Protein 7ZUD (pdb70)

Structure (mmCIF, N/CA/C/O backbone):
data_7ZUD
#
_entry.id   7ZUD
#
_cell.length_a   90.741
_cell.length_b   90.741
_cell.length_c   56.588
_cell.angle_alpha   90.000
_cell.angle_beta   90.000
_cell.angle_gamma   120.000
#
_symmetry.space_group_name_H-M   'P 6'
#
loop_
_entity.id
_entity.type
_entity.pdbx_description
1 polymer 'Capsid protein p24'
2 polymer 'Cleavage and polyadenylation specificity factor subunit 6'
3 non-polymer 'INOSITOL HEXAKISPHOSPHATE'
4 water water
#
loop_
_atom_site.group_PDB
_atom_site.id
_atom_site.type_symbol
_atom_site.label_atom_id
_atom_site.label_alt_id
_atom_site.label_comp_id
_atom_site.label_asym_id
_atom_site.label_entity_id
_atom_site.label_seq_id
_atom_site.pdbx_PDB_ins_code
_atom_site.Cartn_x
_atom_site.Cartn_y
_atom_site.Cartn_z
_atom_site.occupancy
_atom_site.B_iso_or_equiv
_atom_site.auth_seq_id
_atom_site.auth_comp_id
_atom_site.auth_asym_id
_atom_site.auth_atom_id
_atom_site.pdbx_PDB_model_num
ATOM 1 N N . PRO A 1 1 ? 55.26711 90.74886 -0.67708 1.000 59.88057 1 PRO A N 1
ATOM 2 C CA . PRO A 1 1 ? 56.51260 90.23837 -1.25543 1.000 47.77155 1 PRO A CA 1
ATOM 3 C C . PRO A 1 1 ? 56.42155 90.01086 -2.75758 1.000 54.69195 1 PRO A C 1
ATOM 4 O O . PRO A 1 1 ? 55.35858 90.17549 -3.35635 1.000 48.00820 1 PRO A O 1
ATOM 8 N N . ILE A 1 2 ? 57.54671 89.62863 -3.34869 1.000 48.21439 2 ILE A N 1
ATOM 9 C CA . ILE A 1 2 ? 57.64106 89.31736 -4.76836 1.000 57.12090 2 ILE A CA 1
ATOM 10 C C . ILE A 1 2 ? 57.66489 87.80089 -4.90075 1.000 68.86133 2 ILE A C 1
ATOM 11 O O . ILE A 1 2 ? 58.64084 87.15122 -4.51046 1.000 68.70635 2 ILE A O 1
ATOM 16 N N . VAL A 1 3 ? 56.59204 87.22877 -5.44583 1.000 71.98879 3 VAL A N 1
ATOM 17 C CA . VAL A 1 3 ? 56.44191 85.78461 -5.55179 1.000 55.53767 3 VAL A CA 1
ATOM 18 C C . VAL A 1 3 ? 56.28445 85.41137 -7.02210 1.000 68.16683 3 VAL A C 1
ATOM 19 O O . VAL A 1 3 ? 56.20082 86.26885 -7.89768 1.000 85.03777 3 VAL A O 1
ATOM 23 N N . GLN A 1 4 ? 56.25093 84.10745 -7.28371 1.000 77.83619 4 GLN A N 1
ATOM 24 C CA . GLN A 1 4 ? 56.02175 83.57571 -8.62199 1.000 72.45218 4 GLN A CA 1
ATOM 25 C C . GLN A 1 4 ? 54.60855 83.01231 -8.68628 1.000 76.40383 4 GLN A C 1
ATOM 26 O O . GLN A 1 4 ? 54.26989 82.09110 -7.93533 1.000 83.60160 4 GLN A O 1
ATOM 32 N N . ASN A 1 5 ? 53.78979 83.56246 -9.57902 1.000 73.46662 5 ASN A N 1
ATOM 33 C CA . ASN A 1 5 ? 52.41446 83.10720 -9.69718 1.000 87.21016 5 ASN A CA 1
ATOM 34 C C . ASN A 1 5 ? 52.35295 81.74560 -10.39191 1.000 103.76646 5 ASN A C 1
ATOM 35 O O . ASN A 1 5 ? 53.34889 81.22698 -10.90592 1.000 108.38926 5 ASN A O 1
ATOM 40 N N . LEU A 1 6 ? 51.15137 81.16295 -10.39850 1.000 102.29112 6 LEU A N 1
ATOM 41 C CA . LEU A 1 6 ? 50.96520 79.86103 -11.02984 1.000 74.50881 6 LEU A CA 1
ATOM 42 C C . LEU A 1 6 ? 51.19233 79.92555 -12.53455 1.000 66.05585 6 LEU A C 1
ATOM 43 O O . LEU A 1 6 ? 51.65435 78.94631 -13.13134 1.000 59.20077 6 LEU A O 1
ATOM 45 N N . GLN A 1 7 ? 50.87959 81.06188 -13.16216 1.000 62.36441 7 GLN A N 1
ATOM 46 C CA . GLN A 1 7 ? 51.08736 81.19001 -14.60108 1.000 86.22453 7 GLN A CA 1
ATOM 47 C C . GLN A 1 7 ? 52.56938 81.14348 -14.95237 1.000 84.66281 7 GLN A C 1
ATOM 48 O O . GLN A 1 7 ? 52.95314 80.55700 -15.97113 1.000 76.39350 7 GLN A O 1
ATOM 50 N N . GLY A 1 8 ? 53.41533 81.75131 -14.12446 1.000 69.49906 8 GLY A N 1
ATOM 51 C CA . GLY A 1 8 ? 54.84517 81.72172 -14.35845 1.000 77.33887 8 GLY A CA 1
ATOM 52 C C . GLY A 1 8 ? 55.47066 83.09558 -14.47214 1.000 63.71585 8 GLY A C 1
ATOM 53 O O . GLY A 1 8 ? 56.35374 83.31644 -15.30610 1.000 73.69411 8 GLY A O 1
ATOM 54 N N . GLN A 1 9 ? 55.02299 84.02916 -13.63709 1.000 60.35972 9 GLN A N 1
ATOM 55 C CA . GLN A 1 9 ? 55.55568 85.38173 -13.63793 1.000 67.07935 9 GLN A CA 1
ATOM 56 C C . GLN A 1 9 ? 55.71183 85.86093 -12.20388 1.000 73.17843 9 GLN A C 1
ATOM 57 O O . GLN A 1 9 ? 54.98493 85.43099 -11.30440 1.000 82.94567 9 GLN A O 1
ATOM 59 N N . MET A 1 10 ? 56.67179 86.75674 -12.00136 1.000 80.28762 10 MET A N 1
ATOM 60 C CA . MET A 1 10 ? 56.95535 87.30558 -10.68338 1.000 63.63484 10 MET A CA 1
ATOM 61 C C . MET A 1 10 ? 56.07517 88.52938 -10.45337 1.000 62.60715 10 MET A C 1
ATOM 62 O O . MET A 1 10 ? 56.19447 89.53205 -11.16560 1.000 72.42078 10 MET A O 1
ATOM 67 N N . VAL A 1 11 ? 55.19252 88.43994 -9.46270 1.000 83.10582 11 VAL A N 1
ATOM 68 C CA . VAL A 1 11 ? 54.24647 89.49952 -9.14304 1.000 105.09785 11 VAL A CA 1
ATOM 69 C C . VAL A 1 11 ? 54.34706 89.83267 -7.66233 1.000 87.87284 11 VAL A C 1
ATOM 70 O O . VAL A 1 11 ? 54.72791 88.99428 -6.83813 1.000 94.62173 11 VAL A O 1
ATOM 72 N N . HIS A 1 12 ? 54.00079 91.07291 -7.32768 1.000 53.92894 12 HIS A N 1
ATOM 73 C CA . HIS A 1 12 ? 53.94862 91.49027 -5.93527 1.000 47.27234 12 HIS A CA 1
ATOM 74 C C . HIS A 1 12 ? 52.62651 91.06419 -5.31483 1.000 57.12807 12 HIS A C 1
ATOM 75 O O . HIS A 1 12 ? 51.55286 91.38131 -5.83649 1.000 67.46493 12 HIS A O 1
ATOM 82 N N . GLN A 1 13 ? 52.70823 90.33971 -4.20660 1.000 68.17936 13 GLN A N 1
ATOM 83 C CA . GLN A 1 13 ? 51.54935 90.00164 -3.40019 1.000 59.96037 13 GLN A CA 1
ATOM 84 C C . GLN A 1 13 ? 51.65408 90.72080 -2.06301 1.000 65.66661 13 GLN A C 1
ATOM 85 O O . GLN A 1 13 ? 52.72931 91.16424 -1.65462 1.000 59.44988 13 GLN A O 1
ATOM 91 N N . CYS A 1 14 ? 50.51738 90.86361 -1.39617 1.000 116.52824 14 CYS A N 1
ATOM 92 C CA . CYS A 1 14 ? 50.45437 91.64163 -0.17052 1.000 114.96046 14 CYS A CA 1
ATOM 93 C C . CYS A 1 14 ? 50.82943 90.76244 1.01486 1.000 112.50760 14 CYS A C 1
ATOM 94 O O . CYS A 1 14 ? 50.47203 89.58198 1.06071 1.000 113.75710 14 CYS A O 1
ATOM 97 N N . ILE A 1 15 ? 51.56810 91.34358 1.96588 1.000 72.55649 15 ILE A N 1
ATOM 98 C CA . ILE A 1 15 ? 52.09481 90.56622 3.08199 1.000 67.73826 15 ILE A CA 1
ATOM 99 C C . ILE A 1 15 ? 50.95856 89.89202 3.84047 1.000 62.61672 15 ILE A C 1
ATOM 100 O O . ILE A 1 15 ? 49.86940 90.45517 4.01651 1.000 99.72083 15 ILE A O 1
ATOM 105 N N . SER A 1 16 ? 51.20151 88.65835 4.26037 1.000 85.56144 16 SER A N 1
ATOM 106 C CA . SER A 1 16 ? 50.19457 87.88305 4.95598 1.000 78.46810 16 SER A CA 1
ATOM 107 C C . SER A 1 16 ? 50.11715 88.30360 6.41714 1.000 66.20583 16 SER A C 1
ATOM 108 O O . SER A 1 16 ? 51.07509 88.85001 6.97021 1.000 69.45501 16 SER A O 1
ATOM 111 N N . PRO A 1 17 ? 48.97204 88.07837 7.06179 1.000 53.83156 17 PRO A N 1
ATOM 112 C CA . PRO A 1 17 ? 48.89161 88.34048 8.50548 1.000 55.19062 17 PRO A CA 1
ATOM 113 C C . PRO A 1 17 ? 49.88425 87.53229 9.32362 1.000 82.81651 17 PRO A C 1
ATOM 114 O O . PRO A 1 17 ? 50.27399 87.97550 10.41003 1.000 95.82637 17 PRO A O 1
ATOM 118 N N . ARG A 1 18 ? 50.32564 86.36948 8.83338 1.000 89.79983 18 ARG A N 1
ATOM 119 C CA . ARG A 1 18 ? 51.23197 85.53930 9.62224 1.000 87.28190 18 ARG A CA 1
ATOM 120 C C . ARG A 1 18 ? 52.67505 85.99867 9.59685 1.000 83.18263 18 ARG A C 1
ATOM 121 O O . ARG A 1 18 ? 53.37862 85.78807 10.57946 1.000 79.29188 18 ARG A O 1
ATOM 129 N N . THR A 1 19 ? 53.17527 86.54290 8.49162 1.000 81.75024 19 THR A N 1
ATOM 130 C CA . THR A 1 19 ? 54.54099 87.04870 8.53983 1.000 70.07168 19 THR A CA 1
ATOM 131 C C . THR A 1 19 ? 54.66919 88.07917 9.65327 1.000 66.71518 19 THR A C 1
ATOM 132 O O . THR A 1 19 ? 55.54378 87.97161 10.52169 1.000 39.87283 19 THR A O 1
ATOM 136 N N . LEU A 1 20 ? 53.73212 89.02879 9.69429 1.000 91.01268 20 LEU A N 1
ATOM 137 C CA . LEU A 1 20 ? 53.68376 90.00855 10.77402 1.000 83.83242 20 LEU A CA 1
ATOM 138 C C . LEU A 1 20 ? 53.47155 89.33510 12.12638 1.000 80.40548 20 LEU A C 1
ATOM 139 O O . LEU A 1 20 ? 54.17565 89.63282 13.09798 1.000 84.78930 20 LEU A O 1
ATOM 144 N N . ASN A 1 21 ? 52.49000 88.43180 12.20808 1.000 66.53987 21 ASN A N 1
ATOM 145 C CA . ASN A 1 21 ? 52.13590 87.80699 13.48073 1.000 66.75892 21 ASN A CA 1
ATOM 146 C C . ASN A 1 21 ? 53.30783 87.02013 14.05480 1.000 57.98591 21 ASN A C 1
ATOM 147 O O . ASN A 1 21 ? 53.70747 87.22435 15.20680 1.000 46.12084 21 ASN A O 1
ATOM 152 N N . ALA A 1 22 ? 53.86380 86.10709 13.25927 1.000 55.52562 22 ALA A N 1
ATOM 153 C CA . ALA A 1 22 ? 55.00904 85.31568 13.67974 1.000 49.22219 22 ALA A CA 1
ATOM 154 C C . ALA A 1 22 ? 56.20975 86.19386 13.99154 1.000 55.18726 22 ALA A C 1
ATOM 155 O O . ALA A 1 22 ? 56.95983 85.89956 14.92410 1.000 64.21706 22 ALA A O 1
ATOM 157 N N . TRP A 1 23 ? 56.41118 87.28072 13.23579 1.000 57.66840 23 TRP A N 1
ATOM 158 C CA . TRP A 1 23 ? 57.54867 88.15394 13.50819 1.000 47.97214 23 TRP A CA 1
ATOM 159 C C . TRP A 1 23 ? 57.41883 88.82334 14.87055 1.000 49.20803 23 TRP A C 1
ATOM 160 O O . TRP A 1 23 ? 58.35802 88.80312 15.67839 1.000 70.36033 23 TRP A O 1
ATOM 171 N N . VAL A 1 24 ? 56.26209 89.43492 15.13980 1.000 64.14587 24 VAL A N 1
ATOM 172 C CA . VAL A 1 24 ? 56.04570 90.04802 16.44832 1.000 62.49441 24 VAL A CA 1
ATOM 173 C C . VAL A 1 24 ? 56.14858 89.00441 17.55177 1.000 62.56064 24 VAL A C 1
ATOM 174 O O . VAL A 1 24 ? 56.68887 89.27318 18.63147 1.000 62.18645 24 VAL A O 1
ATOM 178 N N A LYS A 1 25 ? 55.65855 87.78940 17.29966 0.700 63.37535 25 LYS A N 1
ATOM 179 N N B LYS A 1 25 ? 55.64481 87.79383 17.29589 0.100 61.47268 25 LYS A N 1
ATOM 180 N N C LYS A 1 25 ? 55.64470 87.79446 17.29508 0.200 60.49563 25 LYS A N 1
ATOM 181 C CA A LYS A 1 25 ? 55.67924 86.77965 18.35245 0.700 54.03482 25 LYS A CA 1
ATOM 182 C CA B LYS A 1 25 ? 55.66590 86.75242 18.31803 0.100 55.36334 25 LYS A CA 1
ATOM 183 C CA C LYS A 1 25 ? 55.66590 86.75085 18.31415 0.200 55.30114 25 LYS A CA 1
ATOM 184 C C A LYS A 1 25 ? 57.09597 86.29239 18.63651 0.700 62.14764 25 LYS A C 1
ATOM 185 C C B LYS A 1 25 ? 57.08827 86.30073 18.62814 0.100 59.59490 25 LYS A C 1
ATOM 186 C C C LYS A 1 25 ? 57.08796 86.30229 18.62754 0.200 59.11428 25 LYS A C 1
ATOM 187 O O A LYS A 1 25 ? 57.45333 86.06602 19.79782 0.700 63.16195 25 LYS A O 1
ATOM 188 O O B LYS A 1 25 ? 57.43716 86.09803 19.79649 0.100 63.80230 25 LYS A O 1
ATOM 189 O O C LYS A 1 25 ? 57.43561 86.10154 19.79666 0.200 63.94680 25 LYS A O 1
ATOM 200 N N . VAL A 1 26 ? 57.92626 86.14123 17.60157 1.000 55.13880 26 VAL A N 1
ATOM 201 C CA . VAL A 1 26 ? 59.28897 85.67207 17.83741 1.000 59.04840 26 VAL A CA 1
ATOM 202 C C . VAL A 1 26 ? 60.11652 86.76553 18.50008 1.000 60.38873 26 VAL A C 1
ATOM 203 O O . VAL A 1 26 ? 60.92475 86.48511 19.39288 1.000 58.86477 26 VAL A O 1
ATOM 207 N N . VAL A 1 27 ? 59.91372 88.03048 18.11166 1.000 74.73650 27 VAL A N 1
ATOM 208 C CA . VAL A 1 27 ? 60.68380 89.07354 18.78638 1.000 69.55821 27 VAL A CA 1
ATOM 209 C C . VAL A 1 27 ? 60.18990 89.25112 20.21590 1.000 83.01241 27 VAL A C 1
ATOM 210 O O . VAL A 1 27 ? 60.96086 89.64344 21.10019 1.000 90.53839 27 VAL A O 1
ATOM 214 N N . GLU A 1 28 ? 58.91226 88.95571 20.47531 1.000 77.03308 28 GLU A N 1
ATOM 215 C CA . GLU A 1 28 ? 58.37530 89.09529 21.82293 1.000 78.38692 28 GLU A CA 1
ATOM 216 C C . GLU A 1 28 ? 58.84173 87.96735 22.73643 1.000 71.18739 28 GLU A C 1
ATOM 217 O O . GLU A 1 28 ? 59.19899 88.21264 23.89360 1.000 100.43658 28 GLU A O 1
ATOM 223 N N . GLU A 1 29 ? 58.85603 86.73123 22.23644 1.000 54.06188 29 GLU A N 1
ATOM 224 C CA . GLU A 1 29 ? 59.18609 85.57786 23.06350 1.000 50.94325 29 GLU A CA 1
ATOM 225 C C . GLU A 1 29 ? 60.68637 85.32263 23.15620 1.000 39.24229 29 GLU A C 1
ATOM 226 O O . GLU A 1 29 ? 61.18391 84.97732 24.23298 1.000 37.57331 29 GLU A O 1
ATOM 232 N N . LYS A 1 30 ? 61.42295 85.48092 22.05674 1.000 52.62460 30 LYS A N 1
ATOM 233 C CA . LYS A 1 30 ? 62.83604 85.13054 22.01341 1.000 48.88634 30 LYS A CA 1
ATOM 234 C C . LYS A 1 30 ? 63.76213 86.33757 22.08856 1.000 61.17918 30 LYS A C 1
ATOM 235 O O . LYS A 1 30 ? 64.98445 86.15844 22.07940 1.000 48.12979 30 LYS A O 1
ATOM 241 N N . ALA A 1 31 ? 63.21482 87.55255 22.16333 1.000 59.96767 31 ALA A N 1
ATOM 242 C CA . ALA A 1 31 ? 63.99137 88.79013 22.30287 1.000 56.91448 31 ALA A CA 1
ATOM 243 C C . ALA A 1 31 ? 64.96732 88.87867 21.13521 1.000 46.68943 31 ALA A C 1
ATOM 244 O O . ALA A 1 31 ? 64.51600 88.86934 19.97677 1.000 51.54375 31 ALA A O 1
ATOM 246 N N . PHE A 1 32 ? 66.27509 88.97191 21.36694 1.000 56.31873 32 PHE A N 1
ATOM 247 C CA . PHE A 1 32 ? 67.23587 89.03865 20.27392 1.000 68.49811 32 PHE A CA 1
ATOM 248 C C . PHE A 1 32 ? 68.20563 87.87841 20.33977 1.000 56.99854 32 PHE A C 1
ATOM 249 O O . PHE A 1 32 ? 69.42093 88.06852 20.24397 1.000 30.49303 32 PHE A O 1
ATOM 257 N N . SER A 1 33 ? 67.68692 86.67706 20.52416 1.000 51.50154 33 SER A N 1
ATOM 258 C CA . SER A 1 33 ? 68.57068 85.53564 20.52766 1.000 56.64260 33 SER A CA 1
ATOM 259 C C . SER A 1 33 ? 69.04826 85.29121 19.09652 1.000 69.11676 33 SER A C 1
ATOM 260 O O . SER A 1 33 ? 68.41471 85.75188 18.14021 1.000 51.81744 33 SER A O 1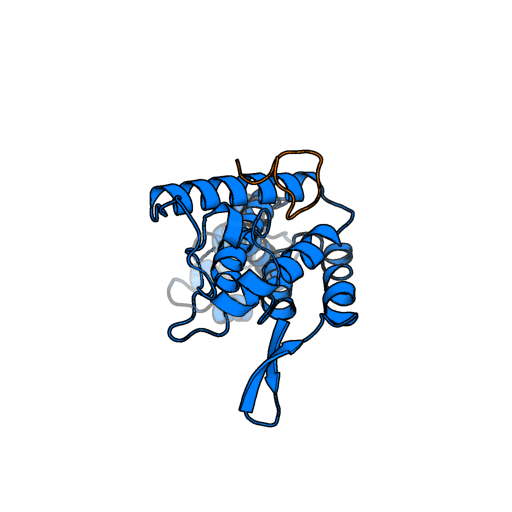
ATOM 263 N N . PRO A 1 34 ? 70.18844 84.61797 18.91648 1.000 61.81291 34 PRO A N 1
ATOM 264 C CA . PRO A 1 34 ? 70.69556 84.42110 17.54870 1.000 57.41928 34 PRO A CA 1
ATOM 265 C C . PRO A 1 34 ? 69.69384 83.79525 16.59110 1.000 56.38993 34 PRO A C 1
ATOM 266 O O . PRO A 1 34 ? 69.57426 84.26688 15.45313 1.000 45.74838 34 PRO A O 1
ATOM 270 N N . GLU A 1 35 ? 68.95977 82.76040 17.01625 1.000 54.71983 35 GLU A N 1
ATOM 271 C CA . GLU A 1 35 ? 68.00134 82.10568 16.12947 1.000 43.26074 35 GLU A CA 1
ATOM 272 C C . GLU A 1 35 ? 66.90052 83.04568 15.65653 1.000 48.80836 35 GLU A C 1
ATOM 273 O O . GLU A 1 35 ? 66.16091 82.68810 14.73247 1.000 54.48594 35 GLU A O 1
ATOM 279 N N . VAL A 1 36 ? 66.77172 84.23078 16.25954 1.000 54.49617 36 VAL A N 1
ATOM 280 C CA . VAL A 1 36 ? 65.77017 85.18566 15.79742 1.000 63.05948 36 VAL A CA 1
ATOM 281 C C . VAL A 1 36 ? 66.16610 85.77883 14.45200 1.000 47.18167 36 VAL A C 1
ATOM 282 O O . VAL A 1 36 ? 65.29770 86.17662 13.66582 1.000 37.68495 36 VAL A O 1
ATOM 284 N N . ILE A 1 37 ? 67.46884 85.85594 14.15945 1.000 62.51717 37 ILE A N 1
ATOM 285 C CA . ILE A 1 37 ? 67.90222 86.39226 12.86671 1.000 41.06460 37 ILE A CA 1
ATOM 286 C C . ILE A 1 37 ? 67.44282 85.51391 11.70818 1.000 39.32910 37 ILE A C 1
ATOM 287 O O . ILE A 1 37 ? 66.89045 86.05411 10.73520 1.000 31.39235 37 ILE A O 1
ATOM 292 N N . PRO A 1 38 ? 67.63103 84.18582 11.73139 1.000 48.27236 38 PRO A N 1
ATOM 293 C CA . PRO A 1 38 ? 67.12082 83.36825 10.61794 1.000 33.21402 38 PRO A CA 1
ATOM 294 C C . PRO A 1 38 ? 65.62568 83.50498 10.40067 1.000 32.91393 38 PRO A C 1
ATOM 295 O O . PRO A 1 38 ? 65.17684 83.52789 9.24685 1.000 48.25299 38 PRO A O 1
ATOM 299 N N . MET A 1 39 ? 64.84191 83.59585 11.47934 1.000 45.94291 39 MET A N 1
ATOM 300 C CA . MET A 1 39 ? 63.40574 83.82035 11.34868 1.000 43.62383 39 MET A CA 1
ATOM 301 C C . MET A 1 39 ? 63.12394 85.02212 10.45522 1.000 52.07600 39 MET A C 1
ATOM 302 O O . MET A 1 39 ? 62.41451 84.91275 9.44802 1.000 45.66047 39 MET A O 1
ATOM 307 N N . PHE A 1 40 ? 63.69936 86.17819 10.80207 1.000 39.13259 40 PHE A N 1
ATOM 308 C CA . PHE A 1 40 ? 63.58520 87.34992 9.93985 1.000 33.77154 40 PHE A CA 1
ATOM 309 C C . PHE A 1 40 ? 64.02952 87.03478 8.51961 1.000 37.55571 40 PHE A C 1
ATOM 310 O O . PHE A 1 40 ? 63.36039 87.41553 7.55408 1.000 53.91885 40 PHE A O 1
ATOM 318 N N . SER A 1 41 ? 65.14849 86.32187 8.37144 1.000 44.16636 41 SER A N 1
ATOM 319 C CA . SER A 1 41 ? 65.62737 85.99238 7.03439 1.000 24.41169 41 SER A CA 1
ATOM 320 C C . SER A 1 41 ? 64.67222 85.05245 6.31242 1.000 21.44459 41 SER A C 1
ATOM 321 O O . SER A 1 41 ? 64.56864 85.10505 5.08199 1.000 36.70887 41 SER A O 1
ATOM 324 N N . ALA A 1 42 ? 63.96140 84.19970 7.05179 1.000 48.30673 42 ALA A N 1
ATOM 325 C CA . ALA A 1 42 ? 63.03751 83.25805 6.43195 1.000 41.58800 42 ALA A CA 1
ATOM 326 C C . ALA A 1 42 ? 61.63807 83.83860 6.28097 1.000 45.64497 42 ALA A C 1
ATOM 327 O O . ALA A 1 42 ? 60.95684 83.56267 5.28729 1.000 45.99586 42 ALA A O 1
ATOM 329 N N . LEU A 1 43 ? 61.19592 84.64030 7.25186 1.000 48.95480 43 LEU A N 1
ATOM 330 C CA . LEU A 1 43 ? 59.86176 85.22532 7.17635 1.000 46.05579 43 LEU A CA 1
ATOM 331 C C . LEU A 1 43 ? 59.78213 86.28225 6.08248 1.000 38.47130 43 LEU A C 1
ATOM 332 O O . LEU A 1 43 ? 58.75258 86.41219 5.40981 1.000 50.20047 43 LEU A O 1
ATOM 337 N N . SER A 1 44 ? 60.85832 87.04252 5.88661 1.000 34.19922 44 SER A N 1
ATOM 338 C CA . SER A 1 44 ? 60.88978 88.11951 4.90879 1.000 42.03073 44 SER A CA 1
ATOM 339 C C . SER A 1 44 ? 61.40338 87.67195 3.54873 1.000 47.43452 44 SER A C 1
ATOM 340 O O . SER A 1 44 ? 61.89457 88.50635 2.78030 1.000 52.51192 44 SER A O 1
ATOM 343 N N . CYS A 1 45 ? 61.31178 86.38413 3.23618 1.000 72.60292 45 CYS A N 1
ATOM 344 C CA . CYS A 1 45 ? 61.78794 85.89933 1.94956 1.000 83.73316 45 CYS A CA 1
ATOM 345 C C . CYS A 1 45 ? 60.96929 86.51114 0.81842 1.000 89.93385 45 CYS A C 1
ATOM 346 O O . CYS A 1 45 ? 59.73690 86.42693 0.80951 1.000 78.43582 45 CYS A O 1
ATOM 349 N N . GLY A 1 46 ? 61.66089 87.14181 -0.12935 1.000 64.18922 46 GLY A N 1
ATOM 350 C CA . GLY A 1 46 ? 61.00593 87.79191 -1.24588 1.000 47.58456 46 GLY A CA 1
ATOM 351 C C . GLY A 1 46 ? 60.36047 89.11919 -0.92744 1.000 54.94597 46 GLY A C 1
ATOM 352 O O . GLY A 1 46 ? 59.64841 89.66279 -1.77662 1.000 67.83424 46 GLY A O 1
ATOM 353 N N . ALA A 1 47 ? 60.59959 89.66739 0.26027 1.000 69.27721 47 ALA A N 1
ATOM 354 C CA . ALA A 1 47 ? 59.90778 90.86901 0.69876 1.000 62.83487 47 ALA A CA 1
ATOM 355 C C . ALA A 1 47 ? 60.53888 92.12508 0.10942 1.000 53.35718 47 ALA A C 1
ATOM 356 O O . ALA A 1 47 ? 61.75043 92.19722 -0.11799 1.000 41.95749 47 ALA A O 1
ATOM 358 N N . THR A 1 48 ? 59.69279 93.12075 -0.13323 1.000 40.21482 48 THR A N 1
ATOM 359 C CA . THR A 1 48 ? 60.11927 94.42162 -0.61453 1.000 43.42901 48 THR A CA 1
ATOM 360 C C . THR A 1 48 ? 60.67970 95.25404 0.53456 1.000 42.68594 48 THR A C 1
ATOM 361 O O . THR A 1 48 ? 60.44578 94.94350 1.70522 1.000 68.59396 48 THR A O 1
ATOM 365 N N . PRO A 1 49 ? 61.44547 96.31052 0.22935 1.000 32.98429 49 PRO A N 1
ATOM 366 C CA . PRO A 1 49 ? 61.88449 97.21799 1.30207 1.000 56.99113 49 PRO A CA 1
ATOM 367 C C . PRO A 1 49 ? 60.73688 97.75283 2.13763 1.000 55.92662 49 PRO A C 1
ATOM 368 O O . PRO A 1 49 ? 60.87977 97.90632 3.35704 1.000 51.88411 49 PRO A O 1
ATOM 372 N N . GLN A 1 50 ? 59.59209 98.03326 1.51216 1.000 52.95307 50 GLN A N 1
ATOM 373 C CA . GLN A 1 50 ? 58.42619 98.45474 2.27854 1.000 59.65339 50 GLN A CA 1
ATOM 374 C C . GLN A 1 50 ? 57.97475 97.35556 3.23258 1.000 49.79929 50 GLN A C 1
ATOM 375 O O . GLN A 1 50 ? 57.64909 97.62895 4.39202 1.000 49.21912 50 GLN A O 1
ATOM 381 N N . ASP A 1 51 ? 57.97210 96.10294 2.76897 1.000 54.32132 51 ASP A N 1
ATOM 382 C CA . ASP A 1 51 ? 57.58122 94.98591 3.62606 1.000 47.15429 51 ASP A CA 1
ATOM 383 C C . ASP A 1 51 ? 58.55338 94.81944 4.78796 1.000 34.31004 51 ASP A C 1
ATOM 384 O O . ASP A 1 51 ? 58.14267 94.59595 5.93567 1.000 34.08031 51 ASP A O 1
ATOM 389 N N . LEU A 1 52 ? 59.85474 94.90077 4.49781 1.000 28.41790 52 LEU A N 1
ATOM 390 C CA . LEU A 1 52 ? 60.86025 94.86225 5.55350 1.000 42.24020 52 LEU A CA 1
ATOM 391 C C . LEU A 1 52 ? 60.62026 95.97170 6.56666 1.000 46.85001 52 LEU A C 1
ATOM 392 O O . LEU A 1 52 ? 60.76984 95.76712 7.77894 1.000 41.10415 52 LEU A O 1
ATOM 397 N N . ASN A 1 53 ? 60.23167 97.15367 6.08242 1.000 57.88891 53 ASN A N 1
ATOM 398 C CA . ASN A 1 53 ? 59.93688 98.26534 6.97714 1.000 34.85425 53 ASN A CA 1
ATOM 399 C C . ASN A 1 53 ? 58.73233 97.96246 7.85808 1.000 39.50425 53 ASN A C 1
ATOM 400 O O . ASN A 1 53 ? 58.73969 98.28028 9.05161 1.000 45.59068 53 ASN A O 1
ATOM 405 N N . THR A 1 54 ? 57.67729 97.3735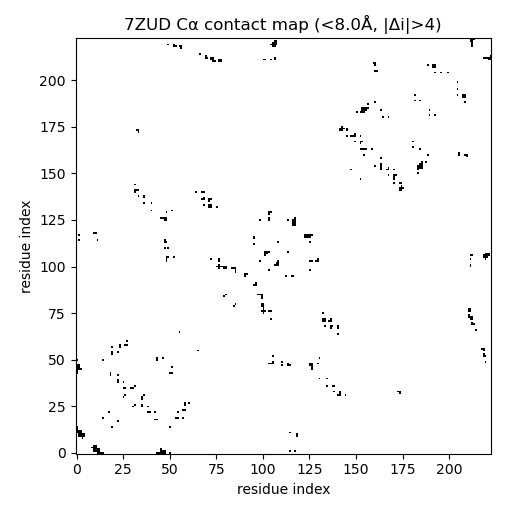0 7.28555 1.000 41.76229 54 THR A N 1
ATOM 406 C CA . THR A 1 54 ? 56.53519 96.96879 8.10653 1.000 36.00889 54 THR A CA 1
ATOM 407 C C . THR A 1 54 ? 56.96849 96.00651 9.20232 1.000 43.65352 54 THR A C 1
ATOM 408 O O . THR A 1 54 ? 56.58731 96.16372 10.36783 1.000 43.63766 54 THR A O 1
ATOM 412 N N . MET A 1 55 ? 57.75937 94.99373 8.84127 1.000 51.73181 55 MET A N 1
ATOM 413 C CA . MET A 1 55 ? 58.22842 94.03538 9.83958 1.000 41.44951 55 MET A CA 1
ATOM 414 C C . MET A 1 55 ? 59.00669 94.73215 10.94839 1.000 42.09002 55 MET A C 1
ATOM 415 O O . MET A 1 55 ? 58.80385 94.45294 12.13575 1.000 54.89536 55 MET A O 1
ATOM 420 N N . LEU A 1 56 ? 59.89873 95.65296 10.57900 1.000 47.64931 56 LEU A N 1
ATOM 421 C CA . LEU A 1 56 ? 60.69750 96.34023 11.58923 1.000 34.55177 56 LEU A CA 1
ATOM 422 C C . LEU A 1 56 ? 59.83005 97.21812 12.48389 1.000 47.79044 56 LEU A C 1
ATOM 423 O O . LEU A 1 56 ? 60.03467 97.26545 13.70256 1.000 36.81302 56 LEU A O 1
ATOM 428 N N . ASN A 1 57 ? 58.85442 97.91702 11.90022 1.000 50.63589 57 ASN A N 1
ATOM 429 C CA . ASN A 1 57 ? 58.00409 98.80828 12.67934 1.000 50.74348 57 ASN A CA 1
ATOM 430 C C . ASN A 1 57 ? 56.98604 98.05948 13.52929 1.000 42.97817 57 ASN A C 1
ATOM 431 O O . ASN A 1 57 ? 56.45501 98.64038 14.48115 1.000 38.25598 57 ASN A O 1
ATOM 436 N N . THR A 1 58 ? 56.69204 96.79582 13.20608 1.000 42.36976 58 THR A N 1
ATOM 437 C CA . THR A 1 58 ? 55.70159 96.05278 13.98113 1.000 37.92948 58 THR A CA 1
ATOM 438 C C . THR A 1 58 ? 56.16236 95.80549 15.41183 1.000 44.92648 58 THR A C 1
ATOM 439 O O . THR A 1 58 ? 55.32915 95.74112 16.32335 1.000 55.83758 58 THR A O 1
ATOM 443 N N . VAL A 1 59 ? 57.47001 95.65783 15.63205 1.000 39.02409 59 VAL A N 1
ATOM 444 C CA . VAL A 1 59 ? 57.96822 95.41034 16.97852 1.000 53.22123 59 VAL A CA 1
ATOM 445 C C . VAL A 1 59 ? 57.71675 96.63725 17.84586 1.000 37.96155 59 VAL A C 1
ATOM 446 O O . VAL A 1 59 ? 57.81971 97.78464 17.38777 1.000 25.20592 59 VAL A O 1
ATOM 450 N N . GLY A 1 60 ? 57.35330 96.40017 19.10174 1.000 45.18867 60 GLY A N 1
ATOM 451 C CA . GLY A 1 60 ? 56.98975 97.48873 19.98406 1.000 32.35604 60 GLY A CA 1
ATOM 452 C C . GLY A 1 60 ? 57.94701 97.67414 21.13782 1.000 51.60213 60 GLY A C 1
ATOM 453 O O . GLY A 1 60 ? 57.79359 98.59639 21.94433 1.000 67.32258 60 GLY A O 1
ATOM 454 N N . GLY A 1 61 ? 58.94607 96.79453 21.22569 1.000 45.80131 61 GLY A N 1
ATOM 455 C CA . GLY A 1 61 ? 59.92375 96.85892 22.28531 1.000 45.68381 61 GLY A CA 1
ATOM 456 C C . GLY A 1 61 ? 61.33268 96.90243 21.72235 1.000 57.65903 61 GLY A C 1
ATOM 457 O O . GLY A 1 61 ? 61.55102 96.77138 20.51415 1.000 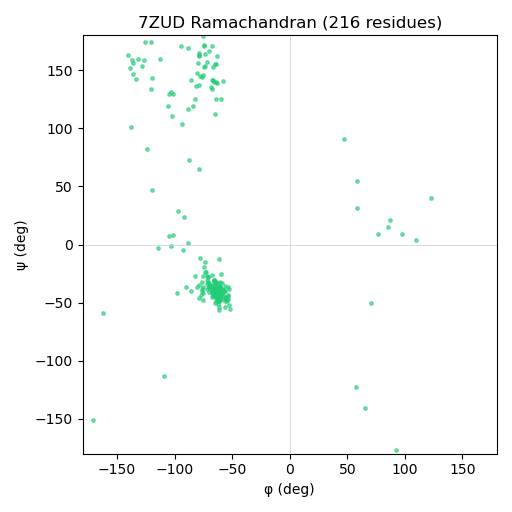71.71363 61 GLY A O 1
ATOM 458 N N . HIS A 1 62 ? 62.28880 97.08766 22.63391 1.000 85.25545 62 HIS A N 1
ATOM 459 C CA . HIS A 1 62 ? 63.71208 97.12216 22.29950 1.000 74.57143 62 HIS A CA 1
ATOM 460 C C . HIS A 1 62 ? 64.01067 98.22534 21.28486 1.000 47.57353 62 HIS A C 1
ATOM 461 O O . HIS A 1 62 ? 64.59286 97.98930 20.22420 1.000 53.38216 62 HIS A O 1
ATOM 468 N N . GLN A 1 63 ? 63.60854 99.45059 21.63038 1.000 53.75214 63 GLN A N 1
ATOM 469 C CA . GLN A 1 63 ? 63.74969 100.57045 20.70609 1.000 39.00662 63 GLN A CA 1
ATOM 470 C C . GLN A 1 63 ? 65.20471 100.99624 20.54445 1.000 44.81229 63 GLN A C 1
ATOM 471 O O . GLN A 1 63 ? 65.57558 101.54027 19.49752 1.000 61.10086 63 GLN A O 1
ATOM 477 N N . ALA A 1 64 ? 66.04013 100.77065 21.56194 1.000 42.59722 64 ALA A N 1
ATOM 478 C CA . ALA A 1 64 ? 67.46058 101.07719 21.42051 1.000 42.75651 64 ALA A CA 1
ATOM 479 C C . ALA A 1 64 ? 68.09982 100.20242 20.35116 1.000 49.40469 64 ALA A C 1
ATOM 480 O O . ALA A 1 64 ? 68.93051 100.67122 19.56296 1.000 58.42718 64 ALA A O 1
ATOM 482 N N . ALA A 1 65 ? 67.72352 98.92359 20.31155 1.000 49.89870 65 ALA A N 1
ATOM 483 C CA . ALA A 1 65 ? 68.15444 98.05751 19.22147 1.000 47.03074 65 ALA A CA 1
ATOM 484 C C . ALA A 1 65 ? 67.65722 98.57694 17.88037 1.000 48.22629 65 ALA A C 1
ATOM 485 O O . ALA A 1 65 ? 68.35711 98.47722 16.86394 1.000 46.04010 65 ALA A O 1
ATOM 487 N N . MET A 1 66 ? 66.44416 99.13145 17.85573 1.000 52.40098 66 MET A N 1
ATOM 488 C CA . MET A 1 66 ? 65.92897 99.69737 16.61605 1.000 52.04936 66 MET A CA 1
ATOM 489 C C . MET A 1 66 ? 66.76261 100.88620 16.17024 1.000 49.66302 66 MET A C 1
ATOM 490 O O . MET A 1 66 ? 67.00152 101.06615 14.97497 1.000 40.78491 66 MET A O 1
ATOM 495 N N . GLN A 1 67 ? 67.23764 101.69446 17.11810 1.000 57.79953 67 GLN A N 1
ATOM 496 C CA . GLN A 1 67 ? 68.09725 102.81639 16.75496 1.000 42.41631 67 GLN A CA 1
ATOM 497 C C . GLN A 1 67 ? 69.47981 102.34786 16.31493 1.000 41.03077 67 GLN A C 1
ATOM 498 O O . GLN A 1 67 ? 70.09166 102.97089 15.43781 1.000 36.07904 67 GLN A O 1
ATOM 504 N N . MET A 1 68 ? 69.99245 101.26865 16.91509 1.000 40.15569 68 MET A N 1
ATOM 505 C CA . MET A 1 68 ? 71.18269 100.61918 16.36780 1.000 28.16563 68 MET A CA 1
ATOM 506 C C . MET A 1 68 ? 70.97129 100.25734 14.90496 1.000 51.02693 68 MET A C 1
ATOM 507 O O . MET A 1 68 ? 71.82613 100.52175 14.05077 1.000 55.70197 68 MET A O 1
ATOM 512 N N . LEU A 1 69 ? 69.83792 99.61560 14.61230 1.000 47.81074 69 LEU A N 1
ATOM 513 C CA . LEU A 1 69 ? 69.51811 99.23961 13.23952 1.000 42.50400 69 LEU A CA 1
ATOM 514 C C . LEU A 1 69 ? 69.42797 100.46444 12.33948 1.000 45.01827 69 LEU A C 1
ATOM 515 O O . LEU A 1 69 ? 69.90187 100.44212 11.19770 1.000 51.76657 69 LEU A O 1
ATOM 520 N N . LYS A 1 70 ? 68.80513 101.53581 12.83560 1.000 37.76470 70 LYS A N 1
ATOM 521 C CA . LYS A 1 70 ? 68.72754 102.78227 12.08128 1.000 61.09286 70 LYS A CA 1
ATOM 522 C C . LYS A 1 70 ? 70.11758 103.27241 11.70738 1.000 49.99512 70 LYS A C 1
ATOM 523 O O . LYS A 1 70 ? 70.39465 103.55186 10.53613 1.000 52.37611 70 LYS A O 1
ATOM 529 N N . GLU A 1 71 ? 70.99906 103.40203 12.70208 1.000 42.44073 71 GLU A N 1
ATOM 530 C CA . GLU A 1 71 ? 72.34544 103.90829 12.45059 1.000 45.04051 71 GLU A CA 1
ATOM 531 C C . GLU A 1 71 ? 73.10278 103.01218 11.48043 1.000 42.86049 71 GLU A C 1
ATOM 532 O O . GLU A 1 71 ? 73.82783 103.50244 10.60460 1.000 70.82327 71 GLU A O 1
ATOM 538 N N . THR A 1 72 ? 72.95719 101.69361 11.63046 1.000 51.43656 72 THR A N 1
ATOM 539 C CA . THR A 1 72 ? 73.60154 100.76784 10.70552 1.000 51.22984 72 THR A CA 1
ATOM 540 C C . THR A 1 72 ? 73.10240 100.98404 9.28319 1.000 51.01120 72 THR A C 1
ATOM 541 O O . THR A 1 72 ? 73.89300 100.99688 8.32944 1.000 45.02877 72 THR A O 1
ATOM 545 N N . ILE A 1 73 ? 71.79078 101.17267 9.12629 1.000 49.48682 73 ILE A N 1
ATOM 546 C CA . ILE A 1 73 ? 71.21800 101.37129 7.80108 1.000 39.68360 73 ILE A CA 1
ATOM 547 C C . ILE A 1 73 ? 71.69001 102.69192 7.20449 1.000 57.86987 73 ILE A C 1
ATOM 548 O O . ILE A 1 73 ? 71.94507 102.78139 6.00048 1.000 66.04372 73 ILE A O 1
ATOM 553 N N . ASN A 1 74 ? 71.83333 103.73294 8.02976 1.000 39.17841 74 ASN A N 1
ATOM 554 C CA . ASN A 1 74 ? 72.35164 104.99583 7.50328 1.000 40.62305 74 ASN A CA 1
ATOM 555 C C . ASN A 1 74 ? 73.80851 104.87348 7.08084 1.000 50.46702 74 ASN A C 1
ATOM 556 O O . ASN A 1 74 ? 74.20229 105.41739 6.04295 1.000 45.95218 74 ASN A O 1
ATOM 561 N N . GLU A 1 75 ? 74.62870 104.18511 7.87641 1.000 46.44098 75 GLU A N 1
ATOM 562 C CA . GLU A 1 75 ? 76.01758 103.97720 7.47990 1.000 40.13635 75 GLU A CA 1
ATOM 563 C C . GLU A 1 75 ? 76.09594 103.21834 6.16027 1.000 34.86015 75 GLU A C 1
ATOM 564 O O . GLU A 1 75 ? 76.86606 103.58688 5.26196 1.000 39.48113 75 GLU A O 1
ATOM 570 N N . GLU A 1 76 ? 75.27830 102.17230 6.01219 1.000 57.85141 76 GLU A N 1
ATOM 571 C CA . GLU A 1 76 ? 75.30524 101.38624 4.78231 1.000 41.99613 76 GLU A CA 1
ATOM 572 C C . GLU A 1 76 ? 74.75473 102.17514 3.59900 1.000 30.68375 76 GLU A C 1
ATOM 573 O O . GLU A 1 76 ? 75.23538 102.02387 2.47172 1.000 47.92472 76 GLU A O 1
ATOM 579 N N . ALA A 1 77 ? 73.75789 103.03123 3.83134 1.000 41.44121 77 ALA A N 1
ATOM 580 C CA . ALA A 1 77 ? 73.22036 103.84739 2.74824 1.000 54.76040 77 ALA A CA 1
ATOM 581 C C . ALA A 1 77 ? 74.22304 104.90508 2.31065 1.000 45.40926 77 ALA A C 1
ATOM 582 O O . ALA A 1 77 ? 74.33602 105.20604 1.11720 1.000 39.24149 77 ALA A O 1
ATOM 584 N N . ALA A 1 78 ? 74.96244 105.47756 3.26281 1.000 41.56562 78 ALA A N 1
ATOM 585 C CA . ALA A 1 78 ? 76.02911 106.40588 2.90948 1.000 52.40353 78 ALA A CA 1
ATOM 586 C C . ALA A 1 78 ? 77.12355 105.70148 2.12019 1.000 50.96129 78 ALA A C 1
ATOM 587 O O . ALA A 1 78 ? 77.65916 106.25809 1.15474 1.000 44.89464 78 ALA A O 1
ATOM 589 N N . GLU A 1 79 ? 77.46048 104.46727 2.50612 1.000 53.36456 79 GLU A N 1
ATOM 590 C CA . GLU A 1 79 ? 78.46478 103.72043 1.75342 1.000 51.01629 79 GLU A CA 1
ATOM 591 C C . GLU A 1 79 ? 77.96569 103.36561 0.35614 1.000 55.46300 79 GLU A C 1
ATOM 592 O O . GLU A 1 79 ? 78.74659 103.35663 -0.60135 1.000 68.71330 79 GLU A O 1
ATOM 598 N N . TRP A 1 80 ? 76.67175 103.06841 0.21809 1.000 58.26398 80 TRP A N 1
ATOM 599 C CA . TRP A 1 80 ? 76.10340 102.82220 -1.10456 1.000 40.36559 80 TRP A CA 1
ATOM 600 C C . TRP A 1 80 ? 76.15724 104.08050 -1.96140 1.000 53.58523 80 TRP A C 1
ATOM 601 O O . TRP A 1 80 ? 76.52965 104.02775 -3.13961 1.000 55.36866 80 TRP A O 1
ATOM 612 N N . ASP A 1 81 ? 75.77354 105.22181 -1.38326 1.000 57.49149 81 ASP A N 1
ATOM 613 C CA . ASP A 1 81 ? 75.84112 106.48900 -2.10246 1.000 45.30951 81 ASP A CA 1
ATOM 614 C C . ASP A 1 81 ? 77.26605 106.78809 -2.54439 1.000 48.31595 81 ASP A C 1
ATOM 615 O O . ASP A 1 81 ? 77.49641 107.24904 -3.66892 1.000 51.20196 81 ASP A O 1
ATOM 620 N N . ARG A 1 82 ? 78.23569 106.52700 -1.66699 1.000 49.39566 82 ARG A N 1
ATOM 621 C CA . ARG A 1 82 ? 79.63313 106.77911 -1.99435 1.000 61.01279 82 ARG A CA 1
ATOM 622 C C . ARG A 1 82 ? 80.12426 105.83755 -3.08669 1.000 63.05991 82 ARG A C 1
ATOM 623 O O . ARG A 1 82 ? 80.85070 106.25683 -3.99512 1.000 75.40275 82 ARG A O 1
ATOM 631 N N . LEU A 1 83 ? 79.73225 104.56391 -3.02126 1.000 47.50837 83 LEU A N 1
ATOM 632 C CA . LEU A 1 83 ? 80.21617 103.58980 -3.99326 1.000 61.90104 83 LEU A CA 1
ATOM 633 C C . LEU A 1 83 ? 79.51193 103.74429 -5.33519 1.000 75.17826 83 LEU A C 1
ATOM 634 O O . LEU A 1 83 ? 80.14755 103.63915 -6.39097 1.000 64.84645 83 LEU A O 1
ATOM 639 N N . HIS A 1 84 ? 78.20027 103.99675 -5.31855 1.000 76.03435 84 HIS A N 1
ATOM 640 C CA . HIS A 1 84 ? 77.38500 104.06565 -6.53008 1.000 45.72433 84 HIS A CA 1
ATOM 641 C C . HIS A 1 84 ? 76.67100 105.41305 -6.58965 1.000 57.18646 84 HIS A C 1
ATOM 642 O O . HIS A 1 84 ? 75.50081 105.51586 -6.19772 1.000 61.36419 84 HIS A O 1
ATOM 649 N N . PRO A 1 85 ? 77.34122 106.46727 -7.05115 1.000 67.13759 85 PRO A N 1
ATOM 650 C CA . PRO A 1 85 ? 76.63819 107.73326 -7.29379 1.000 55.76434 85 PRO A CA 1
ATOM 651 C C . PRO A 1 85 ? 75.59430 107.57657 -8.38747 1.000 62.31436 85 PRO A C 1
ATOM 652 O O . PRO A 1 85 ? 75.68590 106.70421 -9.25311 1.000 73.75867 85 PRO A O 1
ATOM 656 N N . VAL A 1 86 ? 74.59093 108.45038 -8.34544 1.000 75.05861 86 VAL A N 1
ATOM 657 C CA . VAL A 1 86 ? 73.53050 108.46979 -9.34608 1.000 82.35797 86 VAL A CA 1
ATOM 658 C C . VAL A 1 86 ? 73.30445 109.90314 -9.80429 1.000 85.19005 86 VAL A C 1
ATOM 659 O O . VAL A 1 86 ? 73.37116 110.84130 -9.00235 1.000 80.14543 86 VAL A O 1
ATOM 661 N N . HIS A 1 87 ? 73.02959 110.06727 -11.09571 1.000 89.65445 87 HIS A N 1
ATOM 662 C CA . HIS A 1 87 ? 72.78499 111.38394 -11.66189 1.000 86.88453 87 HIS A CA 1
ATOM 663 C C . HIS A 1 87 ? 71.41540 111.91075 -11.23535 1.000 72.77052 87 HIS A C 1
ATOM 664 O O . HIS A 1 87 ? 70.55265 111.16854 -10.75817 1.000 89.97383 87 HIS A O 1
ATOM 666 N N . ALA A 1 88 ? 71.22371 113.21878 -11.41727 1.000 90.76023 88 ALA A N 1
ATOM 667 C CA . ALA A 1 88 ? 69.96960 113.87322 -11.06377 1.000 89.20468 88 ALA A CA 1
ATOM 668 C C . ALA A 1 88 ? 69.21133 114.27804 -12.32309 1.000 92.24210 88 ALA A C 1
ATOM 669 O O . ALA A 1 88 ? 68.75253 113.41660 -13.08285 1.000 104.56739 88 ALA A O 1
ATOM 671 N N . GLY A 1 89 ? 69.07201 115.58053 -12.55397 1.000 97.86956 89 GLY A N 1
ATOM 672 C CA . GLY A 1 89 ? 68.35992 116.07480 -13.70895 1.000 90.98259 89 GLY A CA 1
ATOM 673 C C . GLY A 1 89 ? 66.88962 115.72430 -13.66539 1.000 90.27022 89 GLY A C 1
ATOM 674 O O . GLY A 1 89 ? 66.23227 115.77750 -12.61856 1.000 81.67253 89 GLY A O 1
ATOM 675 N N . PRO A 1 90 ? 66.35008 115.37570 -14.82176 1.000 87.93752 90 PRO A N 1
ATOM 676 C CA . PRO A 1 90 ? 65.00397 114.82777 -14.89376 1.000 81.18446 90 PRO A CA 1
ATOM 677 C C . PRO A 1 90 ? 64.89333 113.32293 -15.14062 1.000 94.27443 90 PRO A C 1
ATOM 678 O O . PRO A 1 90 ? 65.48472 112.79554 -16.08872 1.000 102.74108 90 PRO A O 1
ATOM 682 N N . ILE A 1 91 ? 64.10741 112.62900 -14.30430 1.000 81.89776 91 ILE A N 1
ATOM 683 C CA . ILE A 1 91 ? 63.82467 111.21827 -14.55239 1.000 88.02857 91 ILE A CA 1
ATOM 684 C C . ILE A 1 91 ? 63.15505 111.09384 -15.91013 1.000 118.77068 91 ILE A C 1
ATOM 685 O O . ILE A 1 91 ? 62.18327 111.79921 -16.20855 1.000 126.77307 91 ILE A O 1
ATOM 687 N N . ALA A 1 92 ? 63.72708 110.25917 -16.76894 1.000 144.19480 92 ALA A N 1
ATOM 688 C CA . ALA A 1 92 ? 63.19301 110.10515 -18.11009 1.000 112.61622 92 ALA A CA 1
ATOM 689 C C . ALA A 1 92 ? 61.78288 109.52620 -18.03445 1.000 107.53981 92 ALA A C 1
ATOM 690 O O . ALA A 1 92 ? 61.51832 108.64568 -17.20783 1.000 115.06745 92 ALA A O 1
ATOM 692 N N . PRO A 1 93 ? 60.85497 110.00023 -18.86464 1.000 101.07786 93 PRO A N 1
ATOM 693 C CA . PRO A 1 93 ? 59.47235 109.51627 -18.77219 1.000 96.12148 93 PRO A CA 1
ATOM 694 C C . PRO A 1 93 ? 59.36583 108.05546 -19.17650 1.000 97.25220 93 PRO A C 1
ATOM 695 O O . PRO A 1 93 ? 60.02706 107.59954 -20.11276 1.000 104.72586 93 PRO A O 1
ATOM 699 N N . GLY A 1 94 ? 58.51678 107.32411 -18.45834 1.000 90.58428 94 GLY A N 1
ATOM 700 C CA . GLY A 1 94 ? 58.37092 105.90040 -18.70198 1.000 70.63311 94 GLY A CA 1
ATOM 701 C C . GLY A 1 94 ? 59.65694 105.12485 -18.54152 1.000 89.04677 94 GLY A C 1
ATOM 702 O O . GLY A 1 94 ? 59.85921 104.11827 -19.22961 1.000 107.83569 94 GLY A O 1
ATOM 703 N N . GLN A 1 95 ? 60.54007 105.57065 -17.65170 1.000 70.00534 95 GLN A N 1
ATOM 704 C CA . GLN A 1 95 ? 61.83877 104.94613 -17.46761 1.000 83.53539 95 GLN A CA 1
ATOM 705 C C . GLN A 1 95 ? 62.10263 104.71493 -15.98701 1.000 79.03901 95 GLN A C 1
ATOM 706 O O . GLN A 1 95 ? 61.49758 105.34314 -15.11392 1.000 72.18645 95 GLN A O 1
ATOM 712 N N . MET A 1 96 ? 63.02979 103.80113 -15.72326 1.000 74.04326 96 MET A N 1
ATOM 713 C CA . MET A 1 96 ? 63.36769 103.37060 -14.37504 1.000 63.40228 96 MET A CA 1
ATOM 714 C C . MET A 1 96 ? 64.65264 104.05599 -13.92969 1.000 71.96633 96 MET A C 1
ATOM 715 O O . MET A 1 96 ? 65.65576 104.03429 -14.65076 1.000 80.71410 96 MET A O 1
ATOM 720 N N . ARG A 1 97 ? 64.61743 104.66322 -12.74834 1.000 58.25901 97 ARG A N 1
ATOM 721 C CA . ARG A 1 97 ? 65.74171 105.43705 -12.24854 1.000 56.71673 97 ARG A CA 1
ATOM 722 C C . ARG A 1 97 ? 66.70918 104.54710 -11.46967 1.000 60.96152 97 ARG A C 1
ATOM 723 O O . ARG A 1 97 ? 66.42319 103.38868 -11.16171 1.000 67.24943 97 ARG A O 1
ATOM 731 N N . GLU A 1 98 ? 67.88243 105.10587 -11.16355 1.000 80.59253 98 GLU A N 1
ATOM 732 C CA . GLU A 1 98 ? 68.88688 104.39084 -10.39322 1.000 65.50985 98 GLU A CA 1
ATOM 733 C C . GLU A 1 98 ? 68.52841 104.40243 -8.90849 1.000 55.16034 98 GLU A C 1
ATOM 734 O O . GLU A 1 98 ? 67.97737 105.38408 -8.40285 1.000 49.70655 98 GLU A O 1
ATOM 740 N N . PRO A 1 99 ? 68.82911 103.32016 -8.18751 1.000 54.59953 99 PRO A N 1
ATOM 741 C CA . PRO A 1 99 ? 68.49388 103.27805 -6.75861 1.000 53.32579 99 PRO A CA 1
ATOM 742 C C . PRO A 1 99 ? 69.53766 103.94084 -5.87523 1.000 57.80956 99 PRO A C 1
ATOM 743 O O . PRO A 1 99 ? 70.70102 103.52684 -5.84910 1.000 64.09057 99 PRO A O 1
ATOM 747 N N . ARG A 1 100 ? 69.12812 104.97669 -5.14764 1.000 50.66450 100 ARG A N 1
ATOM 748 C CA . ARG A 1 100 ? 70.02046 105.60534 -4.19100 1.000 47.38694 100 ARG A CA 1
ATOM 749 C C . ARG A 1 100 ? 70.17838 104.71633 -2.96002 1.000 51.99951 100 ARG A C 1
ATOM 750 O O . ARG A 1 100 ? 69.48149 103.71188 -2.78702 1.000 55.64504 100 ARG A O 1
ATOM 758 N N . GLY A 1 101 ? 71.11906 105.09677 -2.09427 1.000 64.81009 101 GLY A N 1
ATOM 759 C CA . GLY A 1 101 ? 71.22948 104.42913 -0.80986 1.000 64.49026 101 GLY A CA 1
ATOM 760 C C . GLY A 1 101 ? 69.99991 104.63040 0.05007 1.000 56.55641 101 GLY A C 1
ATOM 761 O O . GLY A 1 101 ? 69.62525 103.74672 0.82543 1.000 67.88598 101 GLY A O 1
ATOM 762 N N . SER A 1 102 ? 69.35187 105.78972 -0.07891 1.000 69.86817 102 SER A N 1
ATOM 763 C CA . SER A 1 102 ? 68.09684 106.02232 0.62383 1.000 65.89639 102 SER A CA 1
ATOM 764 C C . SER A 1 102 ? 66.94335 105.27894 -0.03586 1.000 51.26627 102 SER A C 1
ATOM 765 O O . SER A 1 102 ? 65.96569 104.92966 0.63592 1.000 52.21817 102 SER A O 1
ATOM 768 N N . ASP A 1 103 ? 67.04165 105.02962 -1.34398 1.000 70.38533 103 ASP A N 1
ATOM 769 C CA . ASP A 1 103 ? 65.98923 104.30855 -2.05215 1.000 45.85345 103 ASP A CA 1
ATOM 770 C C . ASP A 1 103 ? 65.89493 102.86348 -1.58460 1.000 49.06686 103 ASP A C 1
ATOM 771 O O . ASP A 1 103 ? 64.79169 102.32887 -1.42227 1.000 54.07605 103 ASP A O 1
ATOM 776 N N . ILE A 1 104 ? 67.04240 102.21418 -1.37464 1.000 61.75504 104 ILE A N 1
ATOM 777 C CA . ILE A 1 104 ? 67.04766 100.82057 -0.93920 1.000 52.62267 104 ILE A CA 1
ATOM 778 C C . ILE A 1 104 ? 66.35365 100.68350 0.40985 1.000 48.24520 104 ILE A C 1
ATOM 779 O O . ILE A 1 104 ? 65.66120 99.69241 0.67257 1.000 57.33026 104 ILE A O 1
ATOM 784 N N . ALA A 1 105 ? 66.51034 101.68567 1.27841 1.000 59.58891 105 ALA A N 1
ATOM 785 C CA . ALA A 1 105 ? 65.85491 101.66045 2.58013 1.000 52.44958 105 ALA A CA 1
ATOM 786 C C . ALA A 1 105 ? 64.35966 101.93472 2.48584 1.000 36.57211 105 ALA A C 1
ATOM 787 O O . ALA A 1 105 ? 63.63380 101.67271 3.45003 1.000 68.69494 105 ALA A O 1
ATOM 789 N N . GLY A 1 106 ? 63.88355 102.45451 1.35728 1.000 49.91068 106 GLY A N 1
ATOM 790 C CA . GLY A 1 106 ? 62.46895 102.72513 1.20166 1.000 57.23763 106 GLY A CA 1
ATOM 791 C C . GLY A 1 106 ? 62.01175 104.05900 1.74019 1.000 79.32915 106 GLY A C 1
ATOM 792 O O . GLY A 1 106 ? 60.80593 104.26495 1.91143 1.000 64.84933 106 GLY A O 1
ATOM 793 N N . THR A 1 107 ? 62.93836 104.97906 2.01182 1.000 74.58142 107 THR A N 1
ATOM 794 C CA . THR A 1 107 ? 62.55791 106.27713 2.55778 1.000 94.60688 107 THR A CA 1
ATOM 795 C C . THR A 1 107 ? 62.03020 107.20703 1.47152 1.000 84.85053 107 THR A C 1
ATOM 796 O O . THR A 1 107 ? 61.00144 107.86614 1.65667 1.000 77.28418 107 THR A O 1
ATOM 800 N N . THR A 1 108 ? 62.72063 107.27692 0.33453 1.000 73.81410 108 THR A N 1
ATOM 801 C CA . THR A 1 108 ? 62.24900 108.05126 -0.80749 1.000 65.35292 108 THR A CA 1
ATOM 802 C C . THR A 1 108 ? 61.53839 107.19707 -1.84605 1.000 55.65294 108 THR A C 1
ATOM 803 O O . THR A 1 108 ? 60.50271 107.61127 -2.37618 1.000 69.09715 108 THR A O 1
ATOM 807 N N . SER A 1 109 ? 62.06988 106.01431 -2.14499 1.000 52.68858 109 SER A N 1
ATOM 808 C CA . SER A 1 109 ? 61.48786 105.17080 -3.17843 1.000 44.92640 109 SER A CA 1
ATOM 809 C C . SER A 1 109 ? 60.09957 104.69557 -2.77168 1.000 53.44482 109 SER A C 1
ATOM 810 O O . SER A 1 109 ? 59.85358 104.35133 -1.61248 1.000 57.07875 109 SER A O 1
ATOM 813 N N . THR A 1 110 ? 59.19018 104.68605 -3.73763 1.000 61.14735 110 THR A N 1
ATOM 814 C CA . THR A 1 110 ? 57.84054 104.18790 -3.54007 1.000 51.16380 110 THR A CA 1
ATOM 815 C C . THR A 1 110 ? 57.75327 102.72264 -3.96245 1.000 53.90785 110 THR A C 1
ATOM 816 O O . THR A 1 110 ? 58.67602 102.16556 -4.55993 1.000 57.28939 110 THR A O 1
ATOM 820 N N . LEU A 1 111 ? 56.61692 102.09496 -3.64681 1.000 66.54391 111 LEU A N 1
ATOM 821 C CA . LEU A 1 111 ? 56.47559 100.66538 -3.90584 1.000 66.02532 111 LEU A CA 1
ATOM 822 C C . LEU A 1 111 ? 56.49440 100.35130 -5.39749 1.000 71.53616 111 LEU A C 1
ATOM 823 O O . LEU A 1 111 ? 57.00499 99.29915 -5.79791 1.000 50.08161 111 LEU A O 1
ATOM 828 N N . GLN A 1 112 ? 55.95114 101.23848 -6.23508 1.000 53.75141 112 GLN A N 1
ATOM 829 C CA . GLN A 1 112 ? 55.98896 100.98694 -7.67302 1.000 65.73491 112 GLN A CA 1
ATOM 830 C C . GLN A 1 112 ? 57.41917 101.05615 -8.20056 1.000 75.69259 112 GLN A C 1
ATOM 831 O O . GLN A 1 112 ? 57.82355 100.24182 -9.03893 1.000 60.01124 112 GLN A O 1
ATOM 837 N N . GLU A 1 113 ? 58.20826 102.00896 -7.70699 1.000 66.73191 113 GLU A N 1
ATOM 838 C CA . GLU A 1 113 ? 59.62320 102.03973 -8.05693 1.000 51.10623 113 GLU A CA 1
ATOM 839 C C . GLU A 1 113 ? 60.32063 100.76908 -7.58867 1.000 59.98555 113 GLU A C 1
ATOM 840 O O . GLU A 1 113 ? 61.15398 100.19717 -8.30888 1.000 68.75552 113 GLU A O 1
ATOM 846 N N . GLN A 1 114 ? 59.94335 100.28081 -6.40503 1.000 62.83567 114 GLN A N 1
ATOM 847 C CA . GLN A 1 114 ? 60.54155 99.06253 -5.87432 1.000 63.22982 114 GLN A CA 1
ATOM 848 C C . GLN A 1 114 ? 60.25188 97.86868 -6.77635 1.000 81.45869 114 GLN A C 1
ATOM 849 O O . GLN A 1 114 ? 61.17711 97.15016 -7.17913 1.000 80.11877 114 GLN A O 1
ATOM 855 N N . ILE A 1 115 ? 58.97624 97.64830 -7.12851 1.000 91.06502 115 ILE A N 1
ATOM 856 C CA . ILE A 1 115 ? 58.68148 96.44222 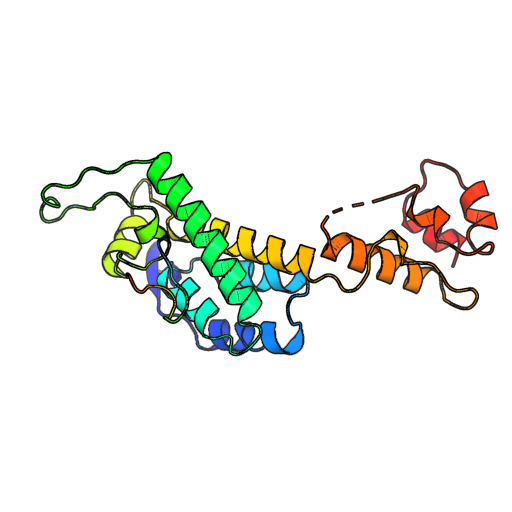-7.89634 1.000 91.79807 115 ILE A CA 1
ATOM 857 C C . ILE A 1 115 ? 59.20374 96.60890 -9.31821 1.000 93.62904 115 ILE A C 1
ATOM 858 O O . ILE A 1 115 ? 59.50622 95.61132 -9.97830 1.000 94.25887 115 ILE A O 1
ATOM 863 N N . GLY A 1 116 ? 59.37208 97.84847 -9.79372 1.000 82.84760 116 GLY A N 1
ATOM 864 C CA . GLY A 1 116 ? 60.08439 98.04668 -11.04417 1.000 70.24558 116 GLY A CA 1
ATOM 865 C C . GLY A 1 116 ? 61.52358 97.57575 -10.96553 1.000 69.88604 116 GLY A C 1
ATOM 866 O O . GLY A 1 116 ? 62.03484 96.95218 -11.89899 1.000 83.26887 116 GLY A O 1
ATOM 867 N N . TRP A 1 117 ? 62.19557 97.86069 -9.84577 1.000 84.71232 117 TRP A N 1
ATOM 868 C CA . TRP A 1 117 ? 63.57653 97.40215 -9.69274 1.000 79.08954 117 TRP A CA 1
ATOM 869 C C . TRP A 1 117 ? 63.65975 95.88374 -9.56415 1.000 75.30384 117 TRP A C 1
ATOM 870 O O . TRP A 1 117 ? 64.60481 95.26635 -10.07028 1.000 74.00758 117 TRP A O 1
ATOM 881 N N . MET A 1 118 ? 62.68748 95.26097 -8.89340 1.000 76.58422 118 MET A N 1
ATOM 882 C CA . MET A 1 118 ? 62.75338 93.81153 -8.70926 1.000 60.18985 118 MET A CA 1
ATOM 883 C C . MET A 1 118 ? 62.35793 93.05460 -9.97099 1.000 55.12303 118 MET A C 1
ATOM 884 O O . MET A 1 118 ? 63.00749 92.06759 -10.33251 1.000 59.41853 118 MET A O 1
ATOM 889 N N . THR A 1 119 ? 61.28969 93.48209 -10.64094 1.000 65.98328 119 THR A N 1
ATOM 890 C CA . THR A 1 119 ? 60.87822 92.86459 -11.90212 1.000 64.05760 119 THR A CA 1
ATOM 891 C C . THR A 1 119 ? 61.60522 93.54800 -13.06118 1.000 60.12539 119 THR A C 1
ATOM 892 O O . THR A 1 119 ? 61.04194 94.31498 -13.84429 1.000 70.03448 119 THR A O 1
ATOM 896 N N . HIS A 1 120 ? 62.89613 93.23832 -13.15535 1.000 48.17827 120 HIS A N 1
ATOM 897 C CA . HIS A 1 120 ? 63.77427 93.81029 -14.16280 1.000 67.24867 120 HIS A CA 1
ATOM 898 C C . HIS A 1 120 ? 64.71180 92.71641 -14.65461 1.000 83.04077 120 HIS A C 1
ATOM 899 O O . HIS A 1 120 ? 64.86257 91.67169 -14.01744 1.000 82.54469 120 HIS A O 1
ATOM 906 N N . ASN A 1 121 ? 65.33360 92.95623 -15.80725 1.000 83.82207 121 ASN A N 1
ATOM 907 C CA . ASN A 1 121 ? 66.25894 91.99705 -16.40820 1.000 81.36248 121 ASN A CA 1
ATOM 908 C C . ASN A 1 121 ? 67.47325 92.74852 -16.93856 1.000 89.70919 121 ASN A C 1
ATOM 909 O O . ASN A 1 121 ? 67.40747 93.36001 -18.01737 1.000 68.94471 121 ASN A O 1
ATOM 911 N N . PRO A 1 122 ? 68.60398 92.72884 -16.21223 1.000 94.66482 122 PRO A N 1
ATOM 912 C CA . PRO A 1 122 ? 68.76835 92.08428 -14.90305 1.000 89.95131 122 PRO A CA 1
ATOM 913 C C . PRO A 1 122 ? 68.14098 92.88679 -13.76421 1.000 84.55143 122 PRO A C 1
ATOM 914 O O . PRO A 1 122 ? 68.18520 94.11678 -13.78810 1.000 86.43795 122 PRO A O 1
ATOM 918 N N . PRO A 1 123 ? 67.57275 92.19858 -12.77889 1.000 81.57706 123 PRO A N 1
ATOM 919 C CA . PRO A 1 123 ? 66.88222 92.89639 -11.69229 1.000 76.33081 123 PRO A CA 1
ATOM 920 C C . PRO A 1 123 ? 67.85021 93.52859 -10.70669 1.000 47.80089 123 PRO A C 1
ATOM 921 O O . PRO A 1 123 ? 68.93429 93.00850 -10.43467 1.000 82.69414 123 PRO A O 1
ATOM 925 N N . ILE A 1 124 ? 67.43771 94.67160 -10.16874 1.000 56.92275 124 ILE A N 1
ATOM 926 C CA . ILE A 1 124 ? 68.18162 95.33155 -9.09937 1.000 53.26501 124 ILE A CA 1
ATOM 927 C C . ILE A 1 124 ? 67.58953 94.87460 -7.77200 1.000 58.29003 124 ILE A C 1
ATOM 928 O O . ILE A 1 124 ? 66.51036 95.34241 -7.38025 1.000 54.53011 124 ILE A O 1
ATOM 933 N N . PRO A 1 125 ? 68.25121 93.96993 -7.05177 1.000 50.42485 125 PRO A N 1
ATOM 934 C CA . PRO A 1 125 ? 67.65066 93.36023 -5.84692 1.000 52.21925 125 PRO A CA 1
ATOM 935 C C . PRO A 1 125 ? 67.72789 94.27688 -4.63241 1.000 47.09731 125 PRO A C 1
ATOM 936 O O . PRO A 1 125 ? 68.39429 93.98908 -3.63493 1.000 57.80072 125 PRO A O 1
ATOM 940 N N . VAL A 1 126 ? 67.02408 95.41087 -4.71598 1.000 69.42745 126 VAL A N 1
ATOM 941 C CA . VAL A 1 126 ? 67.01397 96.37473 -3.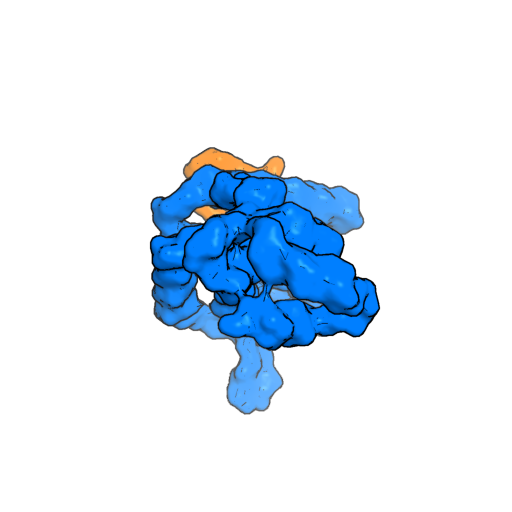61708 1.000 54.74914 126 VAL A CA 1
ATOM 942 C C . VAL A 1 126 ? 66.55448 95.71824 -2.32427 1.000 36.40241 126 VAL A C 1
ATOM 943 O O . VAL A 1 126 ? 67.05565 96.04352 -1.23980 1.000 44.96192 126 VAL A O 1
ATOM 947 N N . GLY A 1 127 ? 65.60576 94.78432 -2.41343 1.000 47.88404 127 GLY A N 1
ATOM 948 C CA . GLY A 1 127 ? 65.19472 94.04990 -1.23064 1.000 52.59214 127 GLY A CA 1
ATOM 949 C C . GLY A 1 127 ? 66.33569 93.27081 -0.60768 1.000 55.26931 127 GLY A C 1
ATOM 950 O O . GLY A 1 127 ? 66.46571 93.21831 0.61503 1.000 44.01473 127 GLY A O 1
ATOM 951 N N . GLU A 1 128 ? 67.19833 92.68224 -1.44059 1.000 70.36969 128 GLU A N 1
ATOM 952 C CA . GLU A 1 128 ? 68.30872 91.89477 -0.91235 1.000 70.45757 128 GLU A CA 1
ATOM 953 C C . GLU A 1 128 ? 69.37336 92.78253 -0.27677 1.000 72.66526 128 GLU A C 1
ATOM 954 O O . GLU A 1 128 ? 69.94565 92.42364 0.75728 1.000 77.72651 128 GLU A O 1
ATOM 960 N N . ILE A 1 129 ? 69.65144 93.94675 -0.87025 1.000 41.53271 129 ILE A N 1
ATOM 961 C CA . ILE A 1 129 ? 70.60938 94.87037 -0.26269 1.000 39.51219 129 ILE A CA 1
ATOM 962 C C . ILE A 1 129 ? 70.07210 95.39227 1.06400 1.000 53.99950 129 ILE A C 1
ATOM 963 O O . ILE A 1 129 ? 70.80084 95.47545 2.06606 1.000 45.02224 129 ILE A O 1
ATOM 968 N N . TYR A 1 130 ? 68.79089 95.76593 1.08923 1.000 50.48432 130 TYR A N 1
ATOM 969 C CA . TYR A 1 130 ? 68.18696 96.21075 2.33787 1.000 41.39582 130 TYR A CA 1
ATOM 970 C C . TYR A 1 130 ? 68.22059 95.10257 3.38055 1.000 38.27145 130 TYR A C 1
ATOM 971 O O . TYR A 1 130 ? 68.49224 95.35965 4.55693 1.000 41.72061 130 TYR A O 1
ATOM 980 N N . LYS A 1 131 ? 67.93958 93.86431 2.96784 1.000 45.77482 131 LYS A N 1
ATOM 981 C CA . LYS A 1 131 ? 68.02548 92.73512 3.88473 1.000 30.45663 131 LYS A CA 1
ATOM 982 C C . LYS A 1 131 ? 69.43957 92.56909 4.41444 1.000 52.04516 131 LYS A C 1
ATOM 983 O O . LYS A 1 131 ? 69.63238 92.24167 5.58668 1.000 47.77956 131 LYS A O 1
ATOM 989 N N . ARG A 1 132 ? 70.44117 92.78939 3.56104 1.000 52.35622 132 ARG A N 1
ATOM 990 C CA . ARG A 1 132 ? 71.82863 92.73002 4.00725 1.000 39.77227 132 ARG A CA 1
ATOM 991 C C . ARG A 1 132 ? 72.10007 93.76393 5.09087 1.000 34.57443 132 ARG A C 1
ATOM 992 O O . ARG A 1 132 ? 72.73909 93.46148 6.10484 1.000 33.61540 132 ARG A O 1
ATOM 1000 N N . TRP A 1 133 ? 71.61530 94.99115 4.89580 1.000 44.44929 133 TRP A N 1
ATOM 1001 C CA . TRP A 1 133 ? 71.85857 96.03594 5.89084 1.000 49.17162 133 TRP A CA 1
ATOM 1002 C C . TRP A 1 133 ? 71.11956 95.74584 7.19561 1.000 40.50569 133 TRP A C 1
ATOM 1003 O O . TRP A 1 133 ? 71.69482 95.86993 8.28771 1.000 41.21249 133 TRP A O 1
ATOM 1014 N N . ILE A 1 134 ? 69.84446 95.35931 7.09947 1.000 43.34830 134 ILE A N 1
ATOM 1015 C CA . ILE A 1 134 ? 69.07151 94.99882 8.28586 1.000 35.37652 134 ILE A CA 1
ATOM 1016 C C . ILE A 1 134 ? 69.72292 93.83241 9.01305 1.000 34.61819 134 ILE A C 1
ATOM 1017 O O . ILE A 1 134 ? 69.76927 93.79697 10.24864 1.000 38.46117 134 ILE A O 1
ATOM 1022 N N . ILE A 1 135 ? 70.24518 92.86226 8.26531 1.000 36.65981 135 ILE A N 1
ATOM 1023 C CA . ILE A 1 135 ? 70.85795 91.71148 8.90760 1.000 51.32265 135 ILE A CA 1
ATOM 1024 C C . ILE A 1 135 ? 72.15908 92.11977 9.58688 1.000 48.47659 135 ILE A C 1
ATOM 1025 O O . ILE A 1 135 ? 72.44069 91.68272 10.70253 1.000 48.03821 135 ILE A O 1
ATOM 1030 N N . LEU A 1 136 ? 72.96394 92.97502 8.94494 1.000 46.57815 136 LEU A N 1
ATOM 1031 C CA . LEU A 1 136 ? 74.16861 93.47212 9.60331 1.000 49.92930 136 LEU A CA 1
ATOM 1032 C C . LEU A 1 136 ? 73.81299 94.14180 10.92106 1.000 31.88259 136 LEU A C 1
ATOM 1033 O O . LEU A 1 136 ? 74.44382 93.88170 11.95744 1.000 25.38553 136 LEU A O 1
ATOM 1035 N N . GLY A 1 137 ? 72.77203 94.97558 10.90391 1.000 51.17911 137 GLY A N 1
ATOM 1036 C CA . GLY A 1 137 ? 72.25271 95.51441 12.14920 1.000 53.52413 137 GLY A CA 1
ATOM 1037 C C . GLY A 1 137 ? 71.94764 94.43221 13.16602 1.000 44.68246 137 GLY A C 1
ATOM 1038 O O . GLY A 1 137 ? 72.41797 94.48676 14.30278 1.000 45.79763 137 GLY A O 1
ATOM 1039 N N . LEU A 1 138 ? 71.17637 93.41944 12.75549 1.000 49.35895 138 LEU A N 1
ATOM 1040 C CA . LEU A 1 138 ? 70.72284 92.37981 13.68100 1.000 49.23964 138 LEU A CA 1
ATOM 1041 C C . LEU A 1 138 ? 71.88909 91.60493 14.29049 1.000 47.17067 138 LEU A C 1
ATOM 1042 O O . LEU A 1 138 ? 71.91270 91.36162 15.50197 1.000 46.53632 138 LEU A O 1
ATOM 1047 N N . ASN A 1 139 ? 72.84036 91.16095 13.46159 1.000 46.80339 139 ASN A N 1
ATOM 1048 C CA . ASN A 1 139 ? 74.04514 90.53289 14.00673 1.000 53.45426 139 ASN A CA 1
ATOM 1049 C C . ASN A 1 139 ? 74.75972 91.44846 14.99122 1.000 58.85788 139 ASN A C 1
ATOM 1050 O O . ASN A 1 139 ? 75.23411 90.98788 16.03587 1.000 59.38421 139 ASN A O 1
ATOM 1055 N N . LYS A 1 140 ? 74.83607 92.74700 14.69110 1.000 71.61530 140 LYS A N 1
ATOM 1056 C CA . LYS A 1 140 ? 75.54025 93.65750 15.58962 1.000 68.69189 140 LYS A CA 1
ATOM 1057 C C . LYS A 1 140 ? 74.84846 93.71643 16.95289 1.000 49.54024 140 LYS A C 1
ATOM 1058 O O . LYS A 1 140 ? 75.49539 93.57810 18.00514 1.000 74.64065 140 LYS A O 1
ATOM 1064 N N . ILE A 1 141 ? 73.52167 93.89248 16.94734 1.000 51.22007 141 ILE A N 1
ATOM 1065 C CA . ILE A 1 141 ? 72.76706 93.93065 18.20245 1.000 48.64154 141 ILE A CA 1
ATOM 1066 C C . ILE A 1 141 ? 72.91913 92.61868 18.95991 1.000 63.12529 141 ILE A C 1
ATOM 1067 O O . ILE A 1 141 ? 73.17847 92.60818 20.16861 1.000 74.22250 141 ILE A O 1
ATOM 1072 N N . VAL A 1 142 ? 72.75236 91.49230 18.26333 1.000 69.32805 142 VAL A N 1
ATOM 1073 C CA . VAL A 1 142 ? 72.78342 90.19448 18.93110 1.000 65.80611 142 VAL A CA 1
ATOM 1074 C C . VAL A 1 142 ? 74.15036 89.94622 19.55419 1.000 73.81894 142 VAL A C 1
ATOM 1075 O O . VAL A 1 142 ? 74.25325 89.43191 20.67520 1.000 79.65918 142 VAL A O 1
ATOM 1079 N N . ARG A 1 143 ? 75.22178 90.31690 18.84808 1.000 77.59934 143 ARG A N 1
ATOM 1080 C CA . ARG A 1 143 ? 76.55744 90.14264 19.40516 1.000 79.05869 143 ARG A CA 1
ATOM 1081 C C . ARG A 1 143 ? 76.75973 91.00935 20.63728 1.000 83.87826 143 ARG A C 1
ATOM 1082 O O . ARG A 1 143 ? 77.34306 90.55895 21.63043 1.000 97.82618 143 ARG A O 1
ATOM 1090 N N . MET A 1 144 ? 76.28965 92.25311 20.60183 1.000 74.59141 144 MET A N 1
ATOM 1091 C CA . MET A 1 144 ? 76.52259 93.12391 21.74568 1.000 78.41086 144 MET A CA 1
ATOM 1092 C C . MET A 1 144 ? 75.44629 93.01753 22.82058 1.000 65.53312 144 MET A C 1
ATOM 1093 O O . MET A 1 144 ? 75.53853 93.71354 23.83716 1.000 86.57026 144 MET A O 1
ATOM 1098 N N . TYR A 1 145 ? 74.44726 92.15627 22.63769 1.000 75.33497 145 TYR A N 1
ATOM 1099 C CA . TY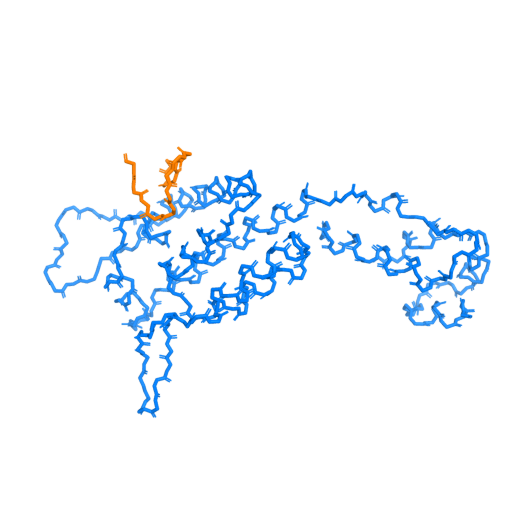R A 1 145 ? 73.41476 91.93022 23.64023 1.000 72.64825 145 TYR A CA 1
ATOM 1100 C C . TYR A 1 145 ? 73.64063 90.65207 24.43965 1.000 64.52590 145 TYR A C 1
ATOM 1101 O O . TYR A 1 145 ? 72.76101 90.25369 25.20990 1.000 66.94938 145 TYR A O 1
ATOM 1110 N N . SER A 1 146 ? 74.78965 90.00221 24.27408 1.000 78.09926 146 SER A N 1
ATOM 1111 C CA . SER A 1 146 ? 75.02216 88.72786 24.93813 1.000 64.74954 146 SER A CA 1
ATOM 1112 C C . SER A 1 146 ? 75.13348 88.92968 26.44829 1.000 67.38052 146 SER A C 1
ATOM 1113 O O . SER A 1 146 ? 75.81135 89.85638 26.90425 1.000 73.06954 146 SER A O 1
ATOM 1116 N N . PRO A 1 147 ? 74.48059 88.07941 27.24732 1.000 67.45384 147 PRO A N 1
ATOM 1117 C CA . PRO A 1 147 ? 74.48760 88.30156 28.70384 1.000 52.35712 147 PRO A CA 1
ATOM 1118 C C . PRO A 1 147 ? 75.85556 88.13118 29.33938 1.000 70.93511 147 PRO A C 1
ATOM 1119 O O . PRO A 1 147 ? 76.23932 88.94195 30.19191 1.000 98.91385 147 PRO A O 1
ATOM 1123 N N . THR A 1 148 ? 76.60360 87.09722 28.96058 1.000 62.00534 148 THR A N 1
ATOM 1124 C CA . THR A 1 148 ? 77.89307 86.82350 29.57706 1.000 60.82969 148 THR A CA 1
ATOM 1125 C C . THR A 1 148 ? 78.90809 86.44830 28.50767 1.000 58.31738 148 THR A C 1
ATOM 1126 O O . THR A 1 148 ? 78.55502 86.02843 27.40320 1.000 52.87280 148 THR A O 1
ATOM 1130 N N . SER A 1 149 ? 80.18235 86.60616 28.85624 1.000 61.67096 149 SER A N 1
ATOM 1131 C CA . SER A 1 149 ? 81.27179 86.27715 27.95239 1.000 46.60269 149 SER A CA 1
ATOM 1132 C C . SER A 1 149 ? 81.51398 84.77096 27.92654 1.000 39.82276 149 SER A C 1
ATOM 1133 O O . SER A 1 149 ? 81.07070 84.02776 28.80578 1.000 40.03491 149 SER A O 1
ATOM 1136 N N . ILE A 1 150 ? 82.23823 84.32469 26.89611 1.000 48.11530 150 ILE A N 1
ATOM 1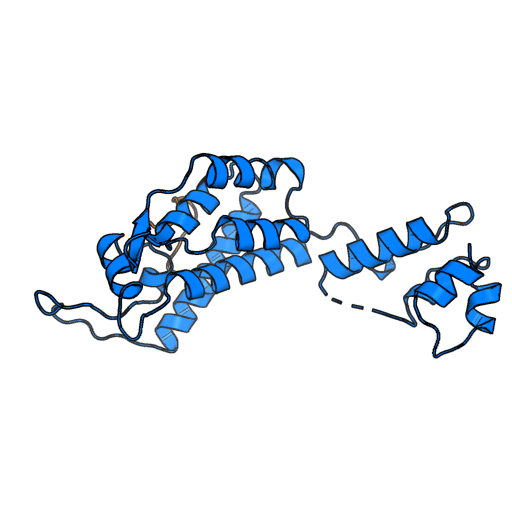137 C CA . ILE A 1 150 ? 82.56053 82.90541 26.78295 1.000 44.22705 150 ILE A CA 1
ATOM 1138 C C . ILE A 1 150 ? 83.51214 82.48448 27.89571 1.000 53.68814 150 ILE A C 1
ATOM 1139 O O . ILE A 1 150 ? 83.53265 81.31387 28.29677 1.000 53.82210 150 ILE A O 1
ATOM 1144 N N . LEU A 1 151 ? 84.30343 83.42478 28.42003 1.000 67.60416 151 LEU A N 1
ATOM 1145 C CA . LEU A 1 151 ? 85.18652 83.11688 29.53866 1.000 49.22910 151 LEU A CA 1
ATOM 1146 C C . LEU A 1 151 ? 84.39379 82.78272 30.79371 1.000 55.70150 151 LEU A C 1
ATOM 1147 O O . LEU A 1 151 ? 84.85323 81.99548 31.62894 1.000 81.88717 151 LEU A O 1
ATOM 1152 N N . ASP A 1 152 ? 83.20232 83.36739 30.94065 1.000 62.18471 152 ASP A N 1
ATOM 1153 C CA . ASP A 1 152 ? 82.39651 83.13037 32.13253 1.000 40.47753 152 ASP A CA 1
ATOM 1154 C C . ASP A 1 152 ? 81.82723 81.71845 32.16320 1.000 56.33443 152 ASP A C 1
ATOM 1155 O O . ASP A 1 152 ? 81.65232 81.14918 33.24576 1.000 73.71776 152 ASP A O 1
ATOM 1160 N N . ILE A 1 153 ? 81.53295 81.13910 31.00157 1.000 64.94798 153 ILE A N 1
ATOM 1161 C CA . ILE A 1 153 ? 80.91529 79.81605 30.95138 1.000 65.84001 153 ILE A CA 1
ATOM 1162 C C . ILE A 1 153 ? 81.90668 78.80563 31.52223 1.000 43.03427 153 ILE A C 1
ATOM 1163 O O . ILE A 1 153 ? 82.96697 78.56221 30.94108 1.000 34.93950 153 ILE A O 1
ATOM 1168 N N . ARG A 1 154 ? 81.57149 78.23356 32.67565 1.000 41.01171 154 ARG A N 1
ATOM 1169 C CA . ARG A 1 154 ? 82.37675 77.19884 33.30359 1.000 38.48297 154 ARG A CA 1
ATOM 1170 C C . ARG A 1 154 ? 81.45218 76.09912 33.80005 1.000 56.24231 154 ARG A C 1
ATOM 1171 O O . ARG A 1 154 ? 80.31961 76.36102 34.21360 1.000 63.28929 154 ARG A O 1
ATOM 1173 N N . GLN A 1 155 ? 81.94086 74.86411 33.75235 1.000 45.93416 155 GLN A N 1
ATOM 1174 C CA . GLN A 1 155 ? 81.13209 73.72667 34.16218 1.000 32.59066 155 GLN A CA 1
ATOM 1175 C C . GLN A 1 155 ? 81.14730 73.57890 35.67732 1.000 41.91273 155 GLN A C 1
ATOM 1176 O O . GLN A 1 155 ? 82.19644 73.69047 36.31793 1.000 66.25777 155 GLN A O 1
ATOM 1182 N N . GLY A 1 156 ? 79.97193 73.32905 36.24773 1.000 47.11332 156 GLY A N 1
ATOM 1183 C CA . GLY A 1 156 ? 79.84669 73.10811 37.66712 1.000 42.50709 156 GLY A CA 1
ATOM 1184 C C . GLY A 1 156 ? 80.25314 71.70278 38.05970 1.000 57.68712 156 GLY A C 1
ATOM 1185 O O . GLY A 1 156 ? 80.37066 70.80626 37.21784 1.000 39.24305 156 GLY A O 1
ATOM 1186 N N . PRO A 1 157 ? 80.48394 71.48643 39.35844 1.000 68.48796 157 PRO A N 1
ATOM 1187 C CA . PRO A 1 157 ? 80.88201 70.14090 39.80689 1.000 71.08622 157 PRO A CA 1
ATOM 1188 C C . PRO A 1 157 ? 79.78840 69.10215 39.63711 1.000 79.28081 157 PRO A C 1
ATOM 1189 O O . PRO A 1 157 ? 80.06867 67.98393 39.18740 1.000 85.33002 157 PRO A O 1
ATOM 1193 N N . LYS A 1 158 ? 78.54862 69.43439 39.98621 1.000 61.28428 158 LYS A N 1
ATOM 1194 C CA . LYS A 1 158 ? 77.43628 68.50202 39.86996 1.000 68.45357 158 LYS A CA 1
ATOM 1195 C C . LYS A 1 158 ? 76.70073 68.61714 38.54138 1.000 46.04481 158 LYS A C 1
ATOM 1196 O O . LYS A 1 158 ? 75.79698 67.81702 38.27922 1.000 49.84110 158 LYS A O 1
ATOM 1198 N N . GLU A 1 159 ? 77.06536 69.57848 37.70111 1.000 50.60473 159 GLU A N 1
ATOM 1199 C CA . GLU A 1 159 ? 76.37616 69.76861 36.43273 1.000 51.84835 159 GLU A CA 1
ATOM 1200 C C . GLU A 1 159 ? 76.85435 68.74118 35.40814 1.000 39.55543 159 GLU A C 1
ATOM 1201 O O . GLU A 1 159 ? 78.05453 68.47151 35.31285 1.000 43.51972 159 GLU A O 1
ATOM 1207 N N . PRO A 1 160 ? 75.94281 68.15436 34.63696 1.000 52.22133 160 PRO A N 1
ATOM 1208 C CA . PRO A 1 160 ? 76.35920 67.24031 33.56942 1.000 43.57967 160 PRO A CA 1
ATOM 1209 C C . PRO A 1 160 ? 77.14410 67.96817 32.49005 1.000 53.29189 160 PRO A C 1
ATOM 1210 O O . PRO A 1 160 ? 77.01339 69.17754 32.28874 1.000 72.65487 160 PRO A O 1
ATOM 1214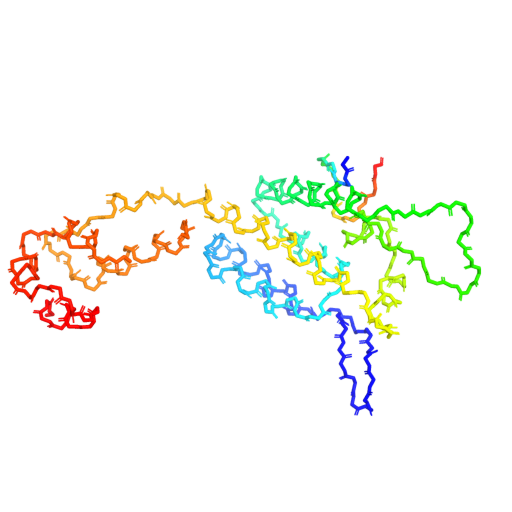 N N . PHE A 1 161 ? 77.97788 67.19976 31.78658 1.000 60.72778 161 PHE A N 1
ATOM 1215 C CA . PHE A 1 161 ? 78.76665 67.77724 30.70474 1.000 46.02133 161 PHE A CA 1
ATOM 1216 C C . PHE A 1 161 ? 77.87328 68.33274 29.60264 1.000 56.88007 161 PHE A C 1
ATOM 1217 O O . PHE A 1 161 ? 78.18633 69.37876 29.02448 1.000 39.50000 161 PHE A O 1
ATOM 1225 N N . ARG A 1 162 ? 76.74748 67.66616 29.32624 1.000 59.95073 162 ARG A N 1
ATOM 1226 C CA . ARG A 1 162 ? 75.84098 68.10434 28.26671 1.000 38.17090 162 ARG A CA 1
ATOM 1227 C C . ARG A 1 162 ? 75.39099 69.54602 28.47896 1.000 66.25003 162 ARG A C 1
ATOM 1228 O O . ARG A 1 162 ? 75.39940 70.35714 27.54381 1.000 49.99167 162 ARG A O 1
ATOM 1236 N N . ASP A 1 163 ? 74.99360 69.88183 29.70984 1.000 65.32506 163 ASP A N 1
ATOM 1237 C CA . ASP A 1 163 ? 74.53222 71.23589 30.00247 1.000 62.46000 163 ASP A CA 1
ATOM 1238 C C . ASP A 1 163 ? 75.64955 72.25332 29.81551 1.000 58.57866 163 ASP A C 1
ATOM 1239 O O . ASP A 1 163 ? 75.42026 73.35330 29.29456 1.000 52.70999 163 ASP A O 1
ATOM 1244 N N . TYR A 1 164 ? 76.86541 71.90667 30.24559 1.000 55.31585 164 TYR A N 1
ATOM 1245 C CA . TYR A 1 164 ? 77.99731 72.80846 30.06740 1.000 32.59175 164 TYR A CA 1
ATOM 1246 C C . TYR A 1 164 ? 78.27744 73.06336 28.59137 1.000 34.88771 164 TYR A C 1
ATOM 1247 O O . TYR A 1 164 ? 78.50318 74.20999 28.18899 1.000 48.38862 164 TYR A O 1
ATOM 1256 N N . VAL A 1 165 ? 78.28304 72.00792 27.77097 1.000 36.12413 165 VAL A N 1
ATOM 1257 C CA . VAL A 1 165 ? 78.50600 72.18934 26.33629 1.000 39.54139 165 VAL A CA 1
ATOM 1258 C C . VAL A 1 165 ? 77.39866 73.03597 25.72034 1.000 52.96941 165 VAL A C 1
ATOM 1259 O O . VAL A 1 165 ? 77.65774 73.90124 24.87175 1.000 55.34983 165 VAL A O 1
ATOM 1263 N N . ASP A 1 166 ? 76.15168 72.81233 26.14425 1.000 46.35925 166 ASP A N 1
ATOM 1264 C CA . ASP A 1 166 ? 75.03652 73.59450 25.61757 1.000 42.20205 166 ASP A CA 1
ATOM 1265 C C . ASP A 1 166 ? 75.20493 75.07584 25.93301 1.000 46.70372 166 ASP A C 1
ATOM 1266 O O . ASP A 1 166 ? 75.04844 75.93241 25.05363 1.000 45.09219 166 ASP A O 1
ATOM 1271 N N . ARG A 1 167 ? 75.51445 75.39528 27.19247 1.000 51.47177 167 ARG A N 1
ATOM 1272 C CA . ARG A 1 167 ? 75.71910 76.78852 27.58045 1.000 35.55272 167 ARG A CA 1
ATOM 1273 C C . ARG A 1 167 ? 76.88786 77.39992 26.81605 1.000 52.72387 167 ARG A C 1
ATOM 1274 O O . ARG A 1 167 ? 76.78649 78.51160 26.27541 1.000 36.97535 167 ARG A O 1
ATOM 1282 N N . PHE A 1 168 ? 78.01244 76.67912 26.76950 1.000 53.14675 168 PHE A N 1
ATOM 1283 C CA . PHE A 1 168 ? 79.20177 77.14989 26.06995 1.000 52.73969 168 PHE A CA 1
ATOM 1284 C C . PHE A 1 168 ? 78.88199 77.51413 24.62772 1.000 28.35584 168 PHE A C 1
ATOM 1285 O O . PHE A 1 168 ? 79.25456 78.58972 24.14613 1.000 52.25899 168 PHE A O 1
ATOM 1293 N N . TYR A 1 169 ? 78.15855 76.64072 23.92687 1.000 26.53774 169 TYR A N 1
ATOM 1294 C CA . TYR A 1 169 ? 77.94961 76.88134 22.50540 1.000 43.84953 169 TYR A CA 1
ATOM 1295 C C . TYR A 1 169 ? 76.81561 77.86160 22.22998 1.000 61.56237 169 TYR A C 1
ATOM 1296 O O . TYR A 1 169 ? 76.86081 78.56423 21.21507 1.000 53.44181 169 TYR A O 1
ATOM 1305 N N . LYS A 1 170 ? 75.81835 77.97158 23.11368 1.000 63.72901 170 LYS A N 1
ATOM 1306 C CA . LYS A 1 170 ? 74.84783 79.04788 22.93335 1.000 32.16809 170 LYS A CA 1
ATOM 1307 C C . LYS A 1 170 ? 75.51390 80.40646 23.12513 1.000 42.46338 170 LYS A C 1
ATOM 1308 O O . LYS A 1 170 ? 75.22804 81.35744 22.38331 1.000 50.88863 170 LYS A O 1
ATOM 1314 N N . THR A 1 171 ? 76.44062 80.50596 24.08537 1.000 52.37702 171 THR A N 1
ATOM 1315 C CA . THR A 1 171 ? 77.18501 81.75021 24.25105 1.000 40.87513 171 THR A CA 1
ATOM 1316 C C . THR A 1 171 ? 78.10724 82.00389 23.06498 1.000 61.65301 171 THR A C 1
ATOM 1317 O O . THR A 1 171 ? 78.26126 83.14966 22.62547 1.000 55.79224 171 THR A O 1
ATOM 1321 N N . LEU A 1 172 ? 78.72932 80.94730 22.53525 1.000 58.48404 172 LEU A N 1
ATOM 1322 C CA . LEU A 1 172 ? 79.60093 81.10547 21.37555 1.000 53.14017 172 LEU A CA 1
ATOM 1323 C C . LEU A 1 172 ? 78.81697 81.56970 20.15369 1.000 73.51918 172 LEU A C 1
ATOM 1324 O O . LEU A 1 172 ? 79.31461 82.37228 19.35500 1.000 78.18416 172 LEU A O 1
ATOM 1329 N N . ARG A 1 173 ? 77.58883 81.07267 19.98839 1.000 71.39619 173 ARG A N 1
ATOM 1330 C CA . ARG A 1 173 ? 76.75615 81.52496 18.87946 1.000 60.03498 173 ARG A CA 1
ATOM 1331 C C . ARG A 1 173 ? 76.29696 82.96235 19.08585 1.000 42.06318 173 ARG A C 1
ATOM 1332 O O . ARG A 1 173 ? 76.20461 83.73298 18.12280 1.000 47.10918 173 ARG A O 1
ATOM 1340 N N . ALA A 1 174 ? 76.00720 83.34209 20.33465 1.000 52.82930 174 ALA A N 1
ATOM 1341 C CA . ALA A 1 174 ? 75.51354 84.69116 20.59916 1.000 61.82530 174 ALA A CA 1
ATOM 1342 C C . ALA A 1 174 ? 76.52478 85.75362 20.18295 1.000 69.62618 174 ALA A C 1
ATOM 1343 O O . ALA A 1 174 ? 76.14511 86.82224 19.68942 1.000 62.43987 174 ALA A O 1
ATOM 1345 N N . GLU A 1 175 ? 77.81446 85.47863 20.36544 1.000 77.90429 175 GLU A N 1
ATOM 1346 C CA . GLU A 1 175 ? 78.86521 86.44889 20.09272 1.000 75.99493 175 GLU A CA 1
ATOM 1347 C C . GLU A 1 175 ? 79.62825 86.15224 18.80698 1.000 92.20571 175 GLU A C 1
ATOM 1348 O O . GLU A 1 175 ? 80.62804 86.82196 18.52715 1.000 99.37058 175 GLU A O 1
ATOM 1354 N N . GLN A 1 176 ? 79.17238 85.17825 18.02082 1.000 105.08889 176 GLN A N 1
ATOM 1355 C CA . GLN A 1 176 ? 79.82604 84.77466 16.77314 1.000 104.00279 176 GLN A CA 1
ATOM 1356 C C . GLN A 1 176 ? 81.33579 84.59824 16.92851 1.000 108.08708 176 GLN A C 1
ATOM 1357 O O . GLN A 1 176 ? 81.89420 83.57013 16.54621 1.000 109.03660 176 GLN A O 1
ATOM 1363 N N . THR A 1 186 ? 84.88258 75.95390 19.29090 1.000 50.31929 186 THR A N 1
ATOM 1364 C CA . THR A 1 186 ? 86.28304 75.94031 19.68710 1.000 75.01061 186 THR A CA 1
ATOM 1365 C C . THR A 1 186 ? 86.80747 74.51598 19.81821 1.000 60.16005 186 THR A C 1
ATOM 1366 O O . THR A 1 186 ? 86.33424 73.60123 19.14353 1.000 77.50666 186 THR A O 1
ATOM 1370 N N . GLU A 1 187 ? 87.79275 74.34231 20.69732 1.000 41.94581 187 GLU A N 1
ATOM 1371 C CA . GLU A 1 187 ? 88.36860 73.03292 20.97349 1.000 77.39872 187 GLU A CA 1
ATOM 1372 C C . GLU A 1 187 ? 89.13502 73.06694 22.28861 1.000 92.21296 187 GLU A C 1
ATOM 1373 O O . GLU A 1 187 ? 88.81917 72.32039 23.22069 1.000 73.61648 187 GLU A O 1
ATOM 1375 N N . THR A 1 188 ? 90.13956 73.94256 22.37216 1.000 97.41469 188 THR A N 1
ATOM 1376 C CA . THR A 1 188 ? 90.96352 74.01734 23.57454 1.000 75.79158 188 THR A CA 1
ATOM 1377 C C . THR A 1 188 ? 90.23427 74.72784 24.70882 1.000 72.02208 188 THR A C 1
ATOM 1378 O O . THR A 1 188 ? 90.36363 74.33879 25.87558 1.000 56.81258 188 THR A O 1
ATOM 1382 N N . LEU A 1 189 ? 89.46756 75.77394 24.38792 1.000 73.58194 189 LEU A N 1
ATOM 1383 C CA . LEU A 1 189 ? 88.78058 76.53845 25.42469 1.000 58.31447 189 LEU A CA 1
ATOM 1384 C C . LEU A 1 189 ? 87.71946 75.71021 26.13646 1.000 51.06918 189 LEU A C 1
ATOM 1385 O O . LEU A 1 189 ? 87.49883 75.89168 27.33985 1.000 33.77659 189 LEU A O 1
ATOM 1390 N N . LEU A 1 190 ? 87.05918 74.80087 25.41637 1.000 58.17438 190 LEU A N 1
ATOM 1391 C CA . LEU A 1 190 ? 85.96630 74.03526 26.00667 1.000 49.49047 190 LEU A CA 1
ATOM 1392 C C . LEU A 1 190 ? 86.45962 73.15179 27.14640 1.000 33.46835 190 LEU A C 1
ATOM 1393 O O . LEU A 1 190 ? 85.75367 72.95941 28.14320 1.000 29.53233 190 LEU A O 1
ATOM 1398 N N . VAL A 1 191 ? 87.67620 72.61590 27.02406 1.000 63.38233 191 VAL A N 1
ATOM 1399 C CA . VAL A 1 191 ? 88.21052 71.74786 28.06876 1.000 50.20734 191 VAL A CA 1
ATOM 1400 C C . VAL A 1 191 ? 88.66546 72.55888 29.27513 1.000 41.22297 191 VAL A C 1
ATOM 1401 O O . VAL A 1 191 ? 88.57573 72.08893 30.41627 1.000 47.26944 191 VAL A O 1
ATOM 1405 N N . GLN A 1 192 ? 89.15623 73.78088 29.05216 1.000 43.56870 192 GLN A N 1
ATOM 1406 C CA . GLN A 1 192 ? 89.70732 74.57152 30.14924 1.000 47.79845 192 GLN A CA 1
ATOM 1407 C C . GLN A 1 192 ? 88.64185 74.92673 31.17794 1.000 44.50951 192 GLN A C 1
ATOM 1408 O O . GLN A 1 192 ? 88.91122 74.93335 32.38493 1.000 53.15146 192 GLN A O 1
ATOM 1414 N N . ASN A 1 193 ? 87.42725 75.22417 30.72287 1.000 56.44104 193 ASN A N 1
ATOM 1415 C CA . ASN A 1 193 ? 86.35956 75.62731 31.62634 1.000 41.48301 193 ASN A CA 1
ATOM 1416 C C . ASN A 1 193 ? 85.73624 74.45346 32.36956 1.000 46.62984 193 ASN A C 1
ATOM 1417 O O . ASN A 1 193 ? 84.97378 74.67697 33.31637 1.000 60.03950 193 ASN A O 1
ATOM 1422 N N . ALA A 1 194 ? 86.04302 73.22110 31.97249 1.000 43.18865 194 ALA A N 1
ATOM 1423 C CA . ALA A 1 194 ? 85.46710 72.05336 32.62200 1.000 60.39316 194 ALA A CA 1
ATOM 1424 C C . ALA A 1 194 ? 86.10140 71.81882 33.98959 1.000 65.42873 194 ALA A C 1
ATOM 1425 O O . ALA A 1 194 ? 87.25466 72.18093 34.23945 1.000 67.77219 194 ALA A O 1
ATOM 1427 N N . ASN A 1 195 ? 85.32644 71.19809 34.87860 1.000 51.25861 195 ASN A N 1
ATOM 1428 C CA . ASN A 1 195 ? 85.78339 70.86119 36.21746 1.000 57.89668 195 ASN A CA 1
ATOM 1429 C C . ASN A 1 195 ? 86.86834 69.78429 36.15182 1.000 67.42453 195 ASN A C 1
ATOM 1430 O O . ASN A 1 195 ? 87.14422 69.23486 35.08426 1.000 73.37728 195 ASN A O 1
ATOM 1435 N N . PRO A 1 196 ? 87.53834 69.49041 37.27662 1.000 60.28366 196 PRO A N 1
ATOM 1436 C CA . PRO A 1 196 ? 88.51761 68.38707 37.26239 1.000 63.76698 196 PRO A CA 1
ATOM 1437 C C . PRO A 1 196 ? 87.92341 67.05889 36.82884 1.000 74.23541 196 PRO A C 1
ATOM 1438 O O . PRO A 1 196 ? 88.57321 66.30715 36.08990 1.000 64.66907 196 PRO A O 1
ATOM 1442 N N . ASP A 1 197 ? 86.71269 66.73777 37.27582 1.000 66.27476 197 ASP A N 1
ATOM 1443 C CA . ASP A 1 197 ? 85.98844 65.63407 36.66848 1.000 62.66418 197 ASP A CA 1
ATOM 1444 C C . ASP A 1 197 ? 85.63470 65.99774 35.23216 1.000 79.91145 197 ASP A C 1
ATOM 1445 O O . ASP A 1 197 ? 85.50697 67.17302 34.88412 1.000 87.66471 197 ASP A O 1
ATOM 1450 N N . CYS A 1 198 ? 85.49341 64.96859 34.39647 1.000 88.84671 198 CYS A N 1
ATOM 1451 C CA A CYS A 1 198 ? 85.40681 65.09150 32.94263 1.000 89.13311 198 CYS A CA 1
ATOM 1452 C C . CYS A 1 198 ? 86.75025 65.49289 32.34275 1.000 79.55153 198 CYS A C 1
ATOM 1453 O O . CYS A 1 198 ? 87.21175 64.84423 31.40014 1.000 82.86010 198 CYS A O 1
ATOM 1456 N N . LYS A 1 199 ? 87.38662 66.54799 32.86703 1.000 54.25405 199 LYS A N 1
ATOM 1457 C CA . LYS A 1 199 ? 88.71381 66.91249 32.37586 1.000 75.62756 199 LYS A CA 1
ATOM 1458 C C . LYS A 1 199 ? 89.71926 65.79179 32.59619 1.000 104.36273 199 LYS A C 1
ATOM 1459 O O . LYS A 1 199 ? 90.64163 65.62495 31.79084 1.000 104.42095 199 LYS A O 1
ATOM 1465 N N . THR A 1 200 ? 89.55739 65.01855 33.67382 1.000 96.62897 200 THR A N 1
ATOM 1466 C CA . THR A 1 200 ? 90.43927 63.88162 33.92364 1.000 95.96000 200 THR A CA 1
ATOM 1467 C C . THR A 1 200 ? 90.49826 62.95370 32.71587 1.000 101.38297 200 THR A C 1
ATOM 1468 O O . THR A 1 200 ? 91.58015 62.54231 32.28158 1.000 86.66738 200 THR A O 1
ATOM 1472 N N . ILE A 1 201 ? 89.33708 62.62379 32.15257 1.000 111.84939 201 ILE A N 1
ATOM 1473 C CA . ILE A 1 201 ? 89.29587 61.73213 30.99920 1.000 102.84357 201 ILE A CA 1
ATOM 1474 C C . ILE A 1 201 ? 89.62582 62.48894 29.71487 1.000 114.50761 201 ILE A C 1
ATOM 1475 O O . ILE A 1 201 ? 90.29702 61.95390 28.82271 1.000 109.70506 201 ILE A O 1
ATOM 1480 N N . LEU A 1 202 ? 89.18206 63.74587 29.60551 1.000 87.22580 202 LEU A N 1
ATOM 1481 C CA . LEU A 1 202 ? 89.36435 64.49229 28.36323 1.000 90.28965 202 LEU A CA 1
ATOM 1482 C C . LEU A 1 202 ? 90.83724 64.76580 28.08162 1.000 92.41683 202 LEU A C 1
ATOM 1483 O O . LEU A 1 202 ? 91.28821 64.62446 26.93891 1.000 73.95471 202 LEU A O 1
ATOM 1488 N N . LYS A 1 203 ? 91.60143 65.16829 29.10241 1.000 93.62693 203 LYS A N 1
ATOM 1489 C CA . LYS A 1 203 ? 93.03570 65.36124 28.91708 1.000 76.59694 203 LYS A CA 1
ATOM 1490 C C . LYS A 1 203 ? 93.70938 64.07936 28.45183 1.000 69.76611 203 LYS A C 1
ATOM 1491 O O . LYS A 1 203 ? 94.67653 64.12709 27.68279 1.000 58.72445 203 LYS A O 1
ATOM 1493 N N . ALA A 1 204 ? 93.20674 62.92702 28.89872 1.000 73.67390 204 ALA A N 1
ATOM 1494 C CA . ALA A 1 204 ? 93.74245 61.65596 28.43169 1.000 71.37843 204 ALA A CA 1
ATOM 1495 C C . ALA A 1 204 ? 93.34355 61.37501 26.98999 1.000 69.59374 204 ALA A C 1
ATOM 1496 O O . ALA A 1 204 ? 94.08990 60.70701 26.26582 1.000 86.70281 204 ALA A O 1
ATOM 1498 N N . LEU A 1 205 ? 92.17933 61.86671 26.55623 1.000 59.97748 205 LEU A N 1
ATOM 1499 C CA . LEU A 1 205 ? 91.74421 61.62650 25.18124 1.000 59.87232 205 LEU A CA 1
ATOM 1500 C C . LEU A 1 205 ? 92.72608 62.22442 24.17741 1.000 74.34731 205 LEU A C 1
ATOM 1501 O O . LEU A 1 205 ? 93.24103 61.52316 23.29940 1.000 86.95567 205 LEU A O 1
ATOM 1506 N N . GLY A 1 206 ? 92.99461 63.52329 24.28750 1.000 76.83456 206 GLY A N 1
ATOM 1507 C CA . GLY A 1 206 ? 93.96189 64.17021 23.43223 1.000 62.64825 206 GLY A CA 1
ATOM 1508 C C . GLY A 1 206 ? 93.34947 64.77269 22.18342 1.000 56.67685 206 GLY A C 1
ATOM 1509 O O . GLY A 1 206 ? 92.13090 64.75125 21.98516 1.000 67.23832 206 GLY A O 1
ATOM 1510 N N . PRO A 1 207 ? 94.19265 65.32851 21.31565 1.000 58.13382 207 PRO A N 1
ATOM 1511 C CA . PRO A 1 207 ? 93.68360 65.97515 20.10189 1.000 73.65610 207 PRO A CA 1
ATOM 1512 C C . PRO A 1 207 ? 93.20396 64.96114 19.07642 1.000 91.69910 207 PRO A C 1
ATOM 1513 O O . PRO A 1 207 ? 93.66447 63.81776 19.03041 1.000 109.69168 207 PRO A O 1
ATOM 1517 N N . GLY A 1 208 ? 92.27048 65.40310 18.23930 1.000 110.03424 208 GLY A N 1
ATOM 1518 C CA . GLY A 1 208 ? 91.72859 64.57799 17.18187 1.000 122.91822 208 GLY A CA 1
ATOM 1519 C C . GLY A 1 208 ? 90.41225 63.90193 17.48875 1.000 117.98218 208 GLY A C 1
ATOM 1520 O O . GLY A 1 208 ? 89.97747 63.05256 16.70286 1.000 112.53358 208 GLY A O 1
ATOM 1521 N N . ALA A 1 209 ? 89.76419 64.24844 18.59584 1.000 95.99449 209 ALA A N 1
ATOM 1522 C CA . ALA A 1 209 ? 88.51043 63.62829 18.99893 1.000 66.52782 209 ALA A CA 1
ATOM 1523 C C . ALA A 1 209 ? 87.35055 64.56435 18.69098 1.000 78.43040 209 ALA A C 1
ATOM 1524 O O . ALA A 1 209 ? 87.39715 65.75130 19.03157 1.000 70.66425 209 ALA A O 1
ATOM 1526 N N . THR A 1 210 ? 86.31655 64.02858 18.04653 1.000 94.69246 210 THR A N 1
ATOM 1527 C CA . THR A 1 210 ? 85.12034 64.80981 17.77678 1.000 48.00318 210 THR A CA 1
ATOM 1528 C C . THR A 1 210 ? 84.44986 65.21580 19.08602 1.000 40.35790 210 THR A C 1
ATOM 1529 O O . THR A 1 210 ? 84.71238 64.65020 20.15126 1.000 55.44201 210 THR A O 1
ATOM 1533 N N . LEU A 1 211 ? 83.57825 66.22504 18.99527 1.000 40.72913 211 LEU A N 1
ATOM 1534 C CA . LEU A 1 211 ? 82.78353 66.63038 20.15193 1.000 64.41993 211 LEU A CA 1
ATOM 1535 C C . LEU A 1 211 ? 82.05119 65.44290 20.76021 1.000 73.84262 211 LEU A C 1
ATOM 1536 O O . LEU A 1 211 ? 81.93532 65.32707 21.98921 1.000 79.87924 211 LEU A O 1
ATOM 1541 N N . GLU A 1 212 ? 81.56216 64.53974 19.91017 1.000 59.86978 212 GLU A N 1
ATOM 1542 C CA . GLU A 1 212 ? 80.81834 63.39505 20.41067 1.000 59.45011 212 GLU A CA 1
ATOM 1543 C C . GLU A 1 212 ? 81.71107 62.41270 21.15297 1.000 73.25213 212 GLU A C 1
ATOM 1544 O O . GLU A 1 212 ? 81.25296 61.77387 22.09972 1.000 68.27437 212 GLU A O 1
ATOM 1550 N N . GLU A 1 213 ? 82.97402 62.26558 20.74816 1.000 73.89544 213 GLU A N 1
ATOM 1551 C CA . GLU A 1 213 ? 83.87666 61.41764 21.52104 1.000 66.56178 213 GLU A CA 1
ATOM 1552 C C . GLU A 1 213 ? 84.02674 61.94718 22.94179 1.000 64.75656 213 GLU A C 1
ATOM 1553 O O . GLU A 1 213 ? 83.96283 61.18041 23.91385 1.000 48.89859 213 GLU A O 1
ATOM 1559 N N . MET A 1 214 ? 84.19081 63.26566 23.07862 1.000 68.81926 214 MET A N 1
ATOM 1560 C CA . MET A 1 214 ? 84.29464 63.87792 24.39818 1.000 82.27478 214 MET A CA 1
ATOM 1561 C C . MET A 1 214 ? 83.02186 63.66160 25.20484 1.000 67.44716 214 MET A C 1
ATOM 1562 O O . MET A 1 214 ? 83.07428 63.27866 26.37903 1.000 80.79904 214 MET A O 1
ATOM 1567 N N . MET A 1 215 ? 81.86203 63.91113 24.59146 1.000 73.13415 215 MET A N 1
ATOM 1568 C CA . MET A 1 215 ? 80.61394 63.82111 25.34467 1.000 82.95293 215 MET A CA 1
ATOM 1569 C C . MET A 1 215 ? 80.21521 62.37595 25.62867 1.000 95.08252 215 MET A C 1
ATOM 1570 O O . MET A 1 215 ? 79.49032 62.11555 26.59512 1.000 111.22866 215 MET A O 1
ATOM 1575 N N . THR A 1 216 ? 80.68564 61.42818 24.81730 1.000 76.50223 216 THR A N 1
ATOM 1576 C CA . THR A 1 216 ? 80.43738 60.01533 25.07835 1.000 79.53729 216 THR A CA 1
ATOM 1577 C C . THR A 1 216 ? 81.31222 59.50819 26.21437 1.000 95.68120 216 THR A C 1
ATOM 1578 O O . THR A 1 216 ? 80.82727 58.83552 27.13226 1.000 81.27044 216 THR A O 1
ATOM 1582 N N . ALA A 1 217 ? 82.61257 59.81283 26.16406 1.000 107.76908 217 ALA A N 1
ATOM 1583 C CA . ALA A 1 217 ? 83.49994 59.38660 27.24000 1.000 126.95305 217 ALA A CA 1
ATOM 1584 C C . ALA A 1 217 ? 83.10278 60.01364 28.56906 1.000 113.17546 217 ALA A C 1
ATOM 1585 O O . ALA A 1 217 ? 83.25265 59.38562 29.62363 1.000 118.66438 217 ALA A O 1
ATOM 1587 N N . CYS A 1 218 ? 82.57734 61.23828 28.53616 1.000 88.97394 218 CYS A N 1
ATOM 1588 C CA . CYS A 1 218 ? 82.17845 61.97010 29.73093 1.000 102.67954 218 CYS A CA 1
ATOM 1589 C C . CYS A 1 218 ? 80.68490 61.85046 30.01638 1.000 97.94770 218 CYS A C 1
ATOM 1590 O O . CYS A 1 218 ? 80.09209 62.76237 30.60215 1.000 92.50262 218 CYS A O 1
ATOM 1593 N N . GLN A 1 219 ? 80.06149 60.74793 29.61565 1.000 103.66470 219 GLN A N 1
ATOM 1594 C CA . GLN A 1 219 ? 78.61860 60.60353 29.77719 1.000 78.26239 219 GLN A CA 1
ATOM 1595 C C . GLN A 1 219 ? 78.26738 59.75136 30.98951 1.000 72.27940 219 GLN A C 1
ATOM 1596 O O . GLN A 1 219 ? 77.26884 60.00360 31.66290 1.000 71.15798 219 GLN A O 1
ATOM 1602 N N . PRO B 2 1 ? 72.21702 111.44585 6.84352 1.000 89.75114 313 PRO M N 1
ATOM 1603 C CA . PRO B 2 1 ? 71.66636 110.12097 7.13588 1.000 76.76100 313 PRO M CA 1
ATOM 1604 C C . PRO B 2 1 ? 70.30043 109.88872 6.49464 1.000 80.14761 313 PRO M C 1
ATOM 1605 O O . PRO B 2 1 ? 69.52704 110.83023 6.32284 1.000 74.95498 313 PRO M O 1
ATOM 1609 N N . VAL B 2 2 ? 70.01472 108.63505 6.14362 1.000 97.40229 314 VAL M N 1
ATOM 1610 C CA . VAL B 2 2 ? 68.72217 108.30321 5.55485 1.000 102.27479 314 VAL M CA 1
ATOM 1611 C C . VAL B 2 2 ? 67.62966 108.28881 6.61836 1.000 102.88973 314 VAL M C 1
ATOM 1612 O O . VAL B 2 2 ? 66.49600 108.71325 6.36659 1.000 106.33919 314 VAL M O 1
ATOM 1616 N N . LEU B 2 3 ? 67.95462 107.82440 7.82149 1.000 108.19161 315 LEU M N 1
ATOM 1617 C CA . LEU B 2 3 ? 67.00918 107.72213 8.92148 1.000 108.14636 315 LEU M CA 1
ATOM 1618 C C . LEU B 2 3 ? 67.49812 108.56927 10.08654 1.000 112.12738 315 LEU M C 1
ATOM 1619 O O . LEU B 2 3 ? 68.70283 108.66020 10.34074 1.000 132.64527 315 LEU M O 1
ATOM 1624 N N . PHE B 2 4 ? 66.56391 109.18694 10.78894 1.000 88.89935 316 PHE M N 1
ATOM 1625 C CA . PHE B 2 4 ? 66.85520 110.01061 11.94892 1.000 101.07576 316 PHE M CA 1
ATOM 1626 C C . PHE B 2 4 ? 66.02646 109.52017 13.12340 1.000 88.88799 316 PHE M C 1
ATOM 1627 O O . PHE B 2 4 ? 65.02718 108.81808 12.93829 1.000 80.60011 316 PHE M O 1
ATOM 1635 N N . PRO B 2 5 ? 66.43811 109.83390 14.35006 1.000 79.30698 317 PRO M N 1
ATOM 1636 C CA . PRO B 2 5 ? 65.64940 109.41283 15.51647 1.000 79.85195 317 PRO M CA 1
ATOM 1637 C C . PRO B 2 5 ? 64.31247 110.14032 15.56973 1.000 76.07826 317 PRO M C 1
ATOM 1638 O O . PRO B 2 5 ? 64.24521 111.35774 15.38776 1.000 80.27876 317 PRO M O 1
ATOM 1642 N N . GLY B 2 6 ? 63.24473 109.38199 15.80929 1.000 121.73019 318 GLY M N 1
ATOM 1643 C CA . GLY B 2 6 ? 61.94069 109.95195 16.07886 1.000 107.75063 318 GLY M CA 1
ATOM 1644 C C . GLY B 2 6 ? 60.87629 109.78082 15.01094 1.000 109.43090 318 GLY M C 1
ATOM 1645 O O . GLY B 2 6 ? 59.77575 110.31870 15.17705 1.000 124.51143 318 GLY M O 1
ATOM 1646 N N . GLN B 2 7 ? 61.15064 109.06018 13.93266 1.000 102.14856 319 GLN M N 1
ATOM 1647 C CA . GLN B 2 7 ? 60.18042 108.87644 12.86521 1.000 112.74763 319 GLN M CA 1
ATOM 1648 C C . GLN B 2 7 ? 60.18391 107.41772 12.43585 1.000 123.46728 319 GLN M C 1
ATOM 1649 O O . GLN B 2 7 ? 61.17202 106.70533 12.64515 1.000 108.14286 319 GLN M O 1
ATOM 1655 N N . PRO B 2 8 ? 59.08836 106.94016 11.84535 1.000 133.10164 320 PRO M N 1
ATOM 1656 C CA . PRO B 2 8 ? 59.01468 105.52877 11.44805 1.000 118.42678 320 PRO M CA 1
ATOM 1657 C C . PRO B 2 8 ? 59.93266 105.22256 10.27279 1.000 121.11887 320 PRO M C 1
ATOM 1658 O O . PRO B 2 8 ? 60.45166 106.10928 9.59148 1.000 122.99467 320 PRO M O 1
ATOM 1662 N N . PHE B 2 9 ? 60.12367 103.92386 10.04275 1.000 125.16636 321 PHE M N 1
ATOM 1663 C CA . PHE B 2 9 ? 60.96101 103.46648 8.94169 1.000 113.06561 321 PHE M CA 1
ATOM 1664 C C . PHE B 2 9 ? 60.37015 103.89452 7.60411 1.000 129.11479 321 PHE M C 1
ATOM 1665 O O . PHE B 2 9 ? 59.15519 103.83926 7.39530 1.000 134.84697 321 PHE M O 1
ATOM 1673 N N . GLY B 2 10 ? 61.23977 104.32359 6.69458 1.000 135.54554 322 GLY M N 1
ATOM 1674 C CA . GLY B 2 10 ? 60.81713 104.68022 5.35651 1.000 138.73689 322 GLY M CA 1
ATOM 1675 C C . GLY B 2 10 ? 60.35487 106.10608 5.17054 1.000 147.33816 322 GLY M C 1
ATOM 1676 O O . GLY B 2 10 ? 59.64065 106.38459 4.20070 1.000 155.43322 322 GLY M O 1
ATOM 1677 N N . GLN B 2 11 ? 60.74087 107.02297 6.05441 1.000 126.06633 323 GLN M N 1
ATOM 1678 C CA . GLN B 2 11 ? 60.34021 108.41199 5.93048 1.000 143.75152 323 GLN M CA 1
ATOM 1679 C C . GLN B 2 11 ? 61.56618 109.30836 5.80840 1.000 157.98196 323 GLN M C 1
ATOM 1680 O O . GLN B 2 11 ? 62.52732 109.14837 6.57467 1.000 146.39775 323 GLN M O 1
ATOM 1686 N N . PRO B 2 12 ? 61.57135 110.25383 4.87287 1.000 218.19644 324 PRO M N 1
ATOM 1687 C CA . PRO B 2 12 ? 62.75439 111.09695 4.65232 1.000 215.79727 324 PRO M CA 1
ATOM 1688 C C . PRO B 2 12 ? 62.89273 112.14079 5.74715 1.000 219.01092 324 PRO M C 1
ATOM 1689 O O . PRO B 2 12 ? 62.06052 112.19522 6.66542 1.000 220.31900 324 PRO M O 1
ATOM 1693 N N . PRO B 2 13 ? 63.94284 112.98671 5.70393 1.000 134.58560 325 PRO M N 1
ATOM 1694 C CA . PRO B 2 13 ? 64.02469 114.05158 6.71169 1.000 115.56054 325 PRO M CA 1
ATOM 1695 C C . PRO B 2 13 ? 62.90861 115.08454 6.58321 1.000 114.68220 325 PRO M C 1
ATOM 1696 O O . PRO B 2 13 ? 62.95474 116.09234 7.28875 1.000 109.08360 325 PRO M O 1
#

Organism: Human immunodeficiency virus type 1 group M subtype B (isolate NY5) (NCBI:txid11698)

Foldseek 3Di:
DFDADPVGATDDDDQDPVLLVVLQVCCVPVPQQLVNLVSLVVSCVPHFLVRNVSSLVSHDDDVVLVVLLVVLLVVLLVVQCVVDPFDDDDDDPPDQGDAHSVNLNPPPPDVVSRVVQQRDVVHDPSVVSNSVSSSVSSLVCQQVVQPDALLPQADDPPHALVVSVVVNVSRCSSNPDDVSSLVRYDCQLNVVVVVVDPDDDPVNSNVVRD/DQDDPDDDPPDGD

Radius of gyration: 23.01 Å; Cα contacts (8 Å, |Δi|>4): 260; chains: 2; bounding box: 45×57×59 Å

CATH classification: 1.10.375.10

B-factor: mean 69.9, std 30.38, range [20.56, 231.57]

GO terms:
  GO:0005546 phosphatidylinositol-4,5-bisphosphate binding (F, IDA)
  GO:0005515 protein binding (F, IPI)
  GO:0042802 identical protein binding (F, IPI)

Sequence (223 aa):
PIVQNLQGQMVHQCISPRTLNAWVKKKVVEEKAFSPEVIPMFSALSCGATPQDLNTMLNTVGGHQAAMQMLKETINEEAAEWDRLHPVHAGPIAPGQMREPRGSDIAGTTSTLQEQIGWMTHNPPIPVGEIYKRWIILGLNKIVRMYSPTSILDIRQGPKEPFRDYVDRFYKTLRAEQTETLLVQNANPDCKTILKALGPGATLEEMMTACQPVLFPGQPFGQPP

InterPro domains:
  IPR000071 Immunodeficiency lentiviral matrix, N-terminal [PF00540] (2-132)
  IPR000071 Immunodeficiency lentiviral matrix, N-terminal [PR00234] (4-20)
  IPR000071 Immunodeficiency lentiviral matrix, N-terminal [PR00234] (22-40)
  IPR000071 Immunodeficiency lentiviral matrix, N-terminal [PR00234] (42-57)
  IPR000071 Immunodeficiency lentiviral matrix, N-terminal [PR00234] (70-89)
  IPR000071 Immunodeficiency lentiviral matrix, N-terminal [PR00234] (89-102)
  IPR000477 Reverse transcriptase domain [PF00078] (650-821)
  IPR000477 Reverse transcriptase domain [PS50878] (631-821)
  IPR001037 Integrase, C-terminal, retroviral [PF00552] (1372-1415)
  IPR001037 Integrase, C-terminal, retroviral [PS51027] (1370-1417)
  IPR001584 Integrase, catalytic core [PF00665] (1204-1292)
  IPR001584 Integrase, catalytic core [PS50994] (1201-1351)
  IPR001878 Zinc finger, CCHC-type [PF00098] (391-406)
  IPR001878 Zinc finger, CCHC-type [PF00098] (412-428)
  IPR001878 Zinc finger, CCHC-type [PS50158] (391-406)
  IPR001878 Zinc finger, CCHC-type [PS50158] (413-428)
  IPR001878 Zinc finger, CCHC-type [SM00343] (391-407)
  IPR001878 Zinc finger, CCHC-type [SM00343] (412-428)
  IPR001969 Aspartic peptidase, active site [PS00141] (510-521)
  IPR001995 Peptidase A2A, retrovirus, catalytic [PS50175] (508-577)

Solvent-accessible surface area: 12785 Å² total; per-residue (Å²): 12,19,54,127,62,117,101,52,54,105,47,63,84,104,40,43,110,187,16,48,88,34,10,37,96,13,8,115,120,110,46,32,33,22,74,5,23,64,83,0,47,68,44,0,84,41,6,0,0,82,9,0,9,42,0,4,64,52,14,72,31,78,101,69,0,10,56,66,3,15,123,29,0,14,124,63,3,58,83,40,58,158,101,87,108,36,107,98,72,124,84,55,127,83,133,79,86,110,3,59,0,24,1,0,0,10,10,64,7,58,47,126,52,3,49,24,2,31,69,77,93,108,72,42,60,1,7,93,16,0,23,132,14,0,43,39,0,10,46,90,2,7,80,125,93,24,127,67,46,25,132,94,9,55,17,22,129,101,42,80,11,143,71,0,5,102,68,0,68,120,7,51,125,10,65,127,80,71,119,55,3,36,123,24,6,18,108,106,12,66,96,75,11,78,84,69,32,144,87,32,92,64,126,101,22,49,82,52,24,157,121,12,6,70,112,81,43,79,17,12,86,77,140

Nearest PDB structures (foldseek):
  7zud-assembly1_A  TM=1.005E+00  e=2.531E-34  Human immunodeficiency virus 1
  7rao-assembly1_B  TM=9.778E-01  e=5.318E-31  Human immunodeficiency virus 1
  7rj2-assembly1_C  TM=9.793E-01  e=8.469E-31  Human immunodeficiency virus 1
  4u0b-assembly2_I  TM=9.792E-01  e=8.918E-31  Human immunodeficiency virus type 1 (NEW YORK-5 ISOLATE)
  7rar-assembly1_C  TM=9.775E-01  e=2.261E-30  Human immunodeficiency virus 1

Secondary structure (DSSP, 8-state):
-EEE-SSS-EEE-PPPHHHHHHHHHHHHHHTT-TTHHHHHHHHTTT--HHHHHHHHHH--S-HHHHHHHHHHHHHHHHHHHHHS----S-PPTT-PPPPPHHHHHTSS--HHHHHHHHSSSS---HHHHHHHHHHHHHHHHHHHT-SS-TTT----SSS-HHHHHHHHHHHHHHT---HHHHHTS-HHHHHHHHHH-TT--HHHHHHHT-/----TTS-TT---